Protein AF-X6MX46-F1 (afdb_monomer)

Foldseek 3Di:
DDCPQPDDDDQPDFAFLPDDDQQQAALLSVLVGGRDDCLSVLRRLSNLLDDDDDQCSVLSLCQAQNQDDPVLSCLSPVPRPDRDAPGGDHDDLCVSQVVPDDVNHGDDPQNSVLSVQSSDSRSVSHDDPLNSLLGVVCVLVLDLQDKDWDWDWDADDDDDDGDTDTDIDIGRDDDDQAPDDLVSLVVCVVVVRNPRNHHPVCCVVNVHDDDVPPDDDDDDDDDDDDDDDDDDDDDDDDPPVVSVVSVVVVVVVSVVVVVVVVVVVVPDDDD

Organism: Reticulomyxa filosa (NCBI:txid46433)

InterPro domains:
  IPR011009 Protein kinase-like domain superfamily [SSF56112] (11-144)
  IPR050591 Glycogen Synthase Kinase-3 [PTHR24057] (4-202)

Nearest PDB structures (foldseek):
  4afj-assembly1_A  TM=8.362E-01  e=2.850E-12  Homo sapiens
  4afj-assembly2_B  TM=8.529E-01  e=5.221E-12  Homo sapiens
  3q3b-assembly1_A  TM=8.222E-01  e=3.784E-11  Homo sapiens
  7cmg-assembly1_B  TM=2.024E-01  e=5.157E+00  Porphyromonas gingivalis ATCC 33277
  6ey4-assembly1_A-2  TM=1.823E-01  e=8.461E+00  Flavobacterium johnsoniae

Sequence (271 aa):
MNIDSAKKLKEGEANVAYICSRYYRAPELIFEFSFYHTTIGKSPLFFFFLLEKSVDQLIEIIKVLGTPTRREIMAMNPHYTYTEFPAIKALPWKMVFSGVTYENEPVPDDAVDILSKFLVFTPSERLDCFDALAHSYFDELRQPDLEFCFVFLYFYHHIMIYMYYVYIYTYKLGPNLFNFTTEEIELATQRKIVHTIVPKRLWKQLGIESKNGDDDTSKAVAGSRPSNTKTKTDTMSSGSSQQEYVLSRVQEIAEQRQEQEKRSVQKKPKN

Structure (mmCIF, N/CA/C/O backbone):
data_AF-X6MX46-F1
#
_entry.id   AF-X6MX46-F1
#
loop_
_atom_site.group_PDB
_atom_site.id
_atom_site.type_symbol
_atom_site.label_atom_id
_atom_site.label_alt_id
_atom_site.label_comp_id
_atom_site.label_asym_id
_atom_site.label_entity_id
_atom_site.label_seq_id
_atom_site.pdbx_PDB_ins_code
_atom_site.Cartn_x
_atom_site.Cartn_y
_atom_site.Cartn_z
_atom_site.occupancy
_atom_site.B_iso_or_equiv
_atom_site.auth_seq_id
_atom_site.auth_comp_id
_atom_site.auth_asym_id
_atom_site.auth_atom_id
_atom_site.pdbx_PDB_model_num
ATOM 1 N N . MET A 1 1 ? 10.995 12.633 14.114 1.00 51.44 1 MET A N 1
ATOM 2 C CA . MET A 1 1 ? 10.509 12.351 12.744 1.00 51.44 1 MET A CA 1
ATOM 3 C C . MET A 1 1 ? 11.323 13.221 11.793 1.00 51.44 1 MET A C 1
ATOM 5 O O . MET A 1 1 ? 11.569 14.361 12.160 1.00 51.44 1 MET A O 1
ATOM 9 N N . ASN A 1 2 ? 11.807 12.701 10.663 1.00 68.75 2 ASN A N 1
ATOM 10 C CA . ASN A 1 2 ? 12.602 13.467 9.690 1.00 68.75 2 ASN A CA 1
ATOM 11 C C . ASN A 1 2 ? 11.739 13.741 8.445 1.00 68.75 2 ASN A C 1
ATOM 13 O O . ASN A 1 2 ? 11.064 12.826 7.974 1.00 68.75 2 ASN A O 1
ATOM 17 N N . ILE A 1 3 ? 11.746 14.983 7.953 1.00 78.06 3 ILE A N 1
ATOM 18 C CA . ILE A 1 3 ? 10.981 15.426 6.774 1.00 78.06 3 ILE A CA 1
ATOM 19 C C . ILE A 1 3 ? 11.877 16.011 5.669 1.00 78.06 3 ILE A C 1
ATOM 21 O O . ILE A 1 3 ? 11.366 16.519 4.677 1.00 78.06 3 ILE A O 1
ATOM 25 N N . ASP A 1 4 ? 13.201 15.913 5.799 1.00 78.69 4 ASP A N 1
ATOM 26 C CA . ASP A 1 4 ? 14.183 16.603 4.946 1.00 78.69 4 ASP A CA 1
ATOM 27 C C . ASP A 1 4 ? 14.151 16.107 3.488 1.00 78.69 4 ASP A C 1
ATOM 29 O O . ASP A 1 4 ? 14.580 16.794 2.566 1.00 78.69 4 ASP A O 1
ATOM 33 N N . SER A 1 5 ? 13.622 14.897 3.277 1.00 81.75 5 SER A N 1
ATOM 34 C CA . SER A 1 5 ? 13.405 14.279 1.960 1.00 81.75 5 SER A CA 1
ATOM 35 C C . SER A 1 5 ? 11.990 14.490 1.394 1.00 81.75 5 SER A C 1
ATOM 37 O O . SER A 1 5 ? 11.674 13.956 0.330 1.00 81.75 5 SER A O 1
ATOM 39 N N . ALA A 1 6 ? 11.108 15.215 2.091 1.00 85.56 6 ALA A N 1
ATOM 40 C CA . ALA A 1 6 ? 9.740 15.448 1.635 1.00 85.56 6 ALA A CA 1
ATOM 41 C C . ALA A 1 6 ? 9.694 16.522 0.535 1.00 85.56 6 ALA A C 1
ATOM 43 O O . ALA A 1 6 ? 10.212 17.625 0.692 1.00 85.56 6 ALA A O 1
ATOM 44 N N . LYS A 1 7 ? 9.011 16.222 -0.576 1.00 86.81 7 LYS A N 1
ATOM 45 C CA . LYS A 1 7 ? 8.790 17.156 -1.689 1.00 86.81 7 LYS A CA 1
ATOM 46 C C . LYS A 1 7 ? 7.307 17.207 -2.043 1.00 86.81 7 LYS A C 1
ATOM 48 O O . LYS A 1 7 ? 6.690 16.167 -2.269 1.00 86.81 7 LYS A O 1
ATOM 53 N N . LYS A 1 8 ? 6.744 18.414 -2.174 1.00 88.12 8 LYS A N 1
ATOM 54 C CA . LYS A 1 8 ? 5.437 18.600 -2.821 1.00 88.12 8 LYS A CA 1
ATOM 55 C C . LYS A 1 8 ? 5.607 18.364 -4.322 1.00 88.12 8 LYS A C 1
ATOM 57 O O . LYS A 1 8 ? 6.211 19.184 -5.011 1.00 88.12 8 LYS A O 1
ATOM 62 N N . LEU A 1 9 ? 5.117 17.225 -4.801 1.00 88.06 9 LEU A N 1
ATOM 63 C CA . LEU A 1 9 ? 5.169 16.859 -6.215 1.00 88.06 9 LEU A CA 1
ATOM 64 C C . LEU A 1 9 ? 4.268 17.791 -7.038 1.00 88.06 9 LEU A C 1
ATOM 66 O O . LEU A 1 9 ? 3.217 18.229 -6.562 1.00 88.06 9 LEU A O 1
ATOM 70 N N . LYS A 1 10 ? 4.680 18.079 -8.274 1.00 87.62 10 LYS A N 1
ATOM 71 C CA . LYS A 1 10 ? 3.874 18.781 -9.277 1.00 87.62 10 LYS A CA 1
ATOM 72 C C . LYS A 1 10 ? 3.758 17.905 -10.514 1.00 87.62 10 LYS A C 1
ATOM 74 O O . LYS A 1 10 ? 4.714 17.226 -10.884 1.00 87.62 10 LYS A O 1
ATOM 79 N N . GLU A 1 11 ? 2.595 17.930 -11.145 1.00 86.31 11 GLU A N 1
ATOM 80 C CA . GLU A 1 11 ? 2.357 17.197 -12.383 1.00 86.31 11 GLU A CA 1
ATOM 81 C C . GLU A 1 11 ? 3.269 17.719 -13.507 1.00 86.31 11 GLU A C 1
ATOM 83 O O . GLU A 1 11 ? 3.503 18.922 -13.621 1.00 86.31 11 GLU A O 1
ATOM 88 N N . GLY A 1 12 ? 3.855 16.805 -14.285 1.00 86.19 12 GLY A N 1
ATOM 89 C CA . GLY A 1 12 ? 4.843 17.125 -15.322 1.00 86.19 12 GLY A CA 1
ATOM 90 C C . GLY A 1 12 ? 6.244 17.518 -14.822 1.00 86.19 12 GLY A C 1
ATOM 91 O O . GLY A 1 12 ? 7.149 17.661 -15.642 1.00 86.19 12 GLY A O 1
ATOM 92 N N . GLU A 1 13 ? 6.480 17.659 -13.511 1.00 90.38 13 GLU A N 1
ATOM 93 C CA . GLU A 1 13 ? 7.814 17.945 -12.965 1.00 90.38 13 GLU A CA 1
ATOM 94 C C . GLU A 1 13 ? 8.593 16.642 -12.715 1.00 90.38 13 GLU A C 1
ATOM 96 O O . GLU A 1 13 ? 8.109 15.744 -12.026 1.00 90.38 13 GLU A O 1
ATOM 101 N N . ALA A 1 14 ? 9.816 16.542 -13.244 1.00 88.75 14 ALA A N 1
ATOM 102 C CA . ALA A 1 14 ? 10.699 15.402 -13.002 1.00 88.75 14 ALA A CA 1
ATOM 103 C C . ALA A 1 14 ? 11.287 15.416 -11.576 1.00 88.75 14 ALA A C 1
ATOM 105 O O . ALA A 1 14 ? 11.616 16.464 -11.014 1.00 88.75 14 ALA A O 1
ATOM 106 N N . ASN A 1 15 ? 11.453 14.229 -10.995 1.00 89.44 15 ASN A N 1
ATOM 107 C CA . ASN A 1 15 ? 11.920 14.010 -9.628 1.00 89.44 15 ASN A CA 1
ATOM 108 C C . ASN A 1 15 ? 13.061 12.981 -9.591 1.00 89.44 15 ASN A C 1
ATOM 110 O O . ASN A 1 15 ? 13.280 12.237 -10.544 1.00 89.44 15 ASN A O 1
ATOM 114 N N . VAL A 1 16 ? 13.804 12.940 -8.484 1.00 85.81 16 VAL A N 1
ATOM 115 C CA . VAL A 1 16 ? 14.950 12.033 -8.317 1.00 85.81 16 VAL A CA 1
ATOM 116 C C . VAL A 1 16 ? 14.449 10.629 -7.971 1.00 85.81 16 VAL A C 1
ATOM 118 O O . VAL A 1 16 ? 13.990 10.403 -6.857 1.00 85.81 16 VAL A O 1
ATOM 121 N N . ALA A 1 17 ? 14.569 9.678 -8.902 1.00 81.81 17 ALA A N 1
ATOM 122 C CA . ALA A 1 17 ? 14.132 8.294 -8.687 1.00 81.81 17 ALA A CA 1
ATOM 123 C C . ALA A 1 17 ? 14.930 7.561 -7.585 1.00 81.81 17 ALA A C 1
ATOM 125 O O . ALA A 1 17 ? 14.375 6.742 -6.854 1.00 81.81 17 ALA A O 1
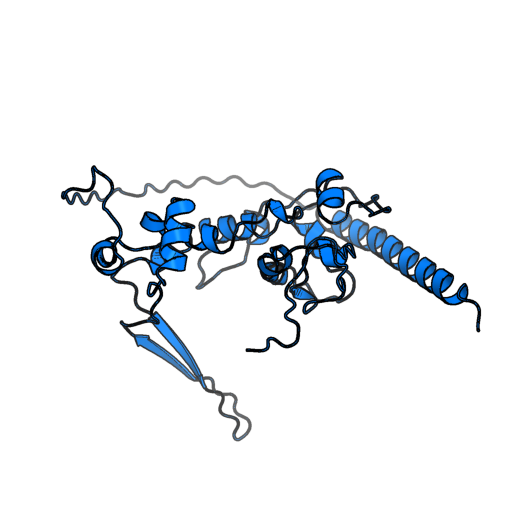ATOM 126 N N . TYR A 1 18 ? 1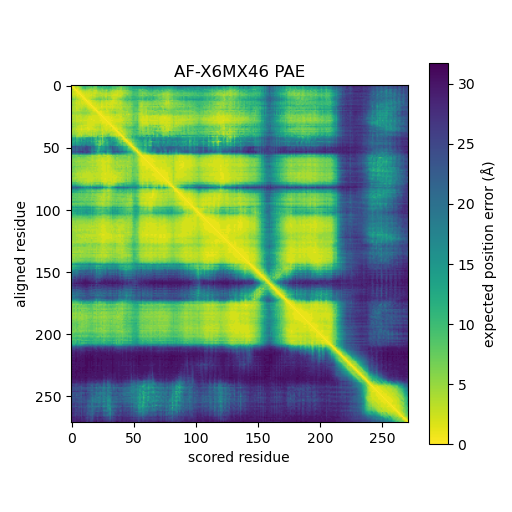6.216 7.893 -7.393 1.00 82.88 18 TYR A N 1
ATOM 127 C CA . TYR A 1 18 ? 17.036 7.370 -6.289 1.00 82.88 18 TYR A CA 1
ATOM 128 C C . TYR A 1 18 ? 16.706 8.072 -4.955 1.00 82.88 18 TYR A C 1
ATOM 130 O O . TYR A 1 18 ? 17.541 8.728 -4.336 1.00 82.88 18 TYR A O 1
ATOM 138 N N . ILE A 1 19 ? 15.456 7.935 -4.521 1.00 82.44 19 ILE A N 1
ATOM 139 C CA . ILE A 1 19 ? 14.925 8.420 -3.245 1.00 82.44 19 ILE A CA 1
ATOM 140 C C . ILE A 1 19 ? 14.466 7.235 -2.382 1.00 82.44 19 ILE A C 1
ATOM 142 O O . ILE A 1 19 ? 14.488 6.080 -2.824 1.00 82.44 19 ILE A O 1
ATOM 146 N N . CYS A 1 20 ? 14.091 7.521 -1.134 1.00 80.00 20 CYS A N 1
ATOM 147 C CA . CYS A 1 20 ? 13.776 6.558 -0.075 1.00 80.00 20 CYS A CA 1
ATOM 148 C C . CYS A 1 20 ? 14.965 5.667 0.339 1.00 80.00 20 CYS A C 1
ATOM 150 O O . CYS A 1 20 ? 15.832 5.293 -0.460 1.00 80.00 20 CYS A O 1
ATOM 152 N N . SER A 1 21 ? 14.979 5.285 1.619 1.00 80.00 21 SER A N 1
ATOM 153 C CA . SER A 1 21 ? 15.842 4.216 2.128 1.00 80.00 21 SER A CA 1
ATOM 154 C C . SER A 1 21 ? 15.579 2.934 1.340 1.00 80.00 21 SER A C 1
ATOM 156 O O . SER A 1 21 ? 14.417 2.572 1.169 1.00 80.00 21 SER A O 1
ATOM 158 N N . ARG A 1 22 ? 16.643 2.248 0.888 1.00 73.31 22 ARG A N 1
ATOM 159 C CA . ARG A 1 22 ? 16.593 1.109 -0.056 1.00 73.31 22 ARG A CA 1
ATOM 160 C C . ARG A 1 22 ? 15.394 0.182 0.183 1.00 73.31 22 ARG A C 1
ATOM 162 O O . ARG A 1 22 ? 14.524 0.094 -0.668 1.00 73.31 22 ARG A O 1
ATOM 169 N N . TYR A 1 23 ? 15.288 -0.404 1.373 1.00 74.62 23 TYR A N 1
ATOM 170 C CA . TYR A 1 23 ? 14.258 -1.394 1.723 1.00 74.62 23 TYR A CA 1
ATOM 171 C C . TYR A 1 23 ? 12.804 -0.896 1.634 1.00 74.62 23 TYR A C 1
ATOM 173 O O . TYR A 1 23 ? 11.893 -1.699 1.503 1.00 74.62 23 TYR A O 1
ATOM 181 N N . TYR A 1 24 ? 12.583 0.418 1.661 1.00 77.38 24 TYR A N 1
ATOM 182 C CA . TYR A 1 24 ? 11.266 1.062 1.598 1.00 77.38 24 TYR A CA 1
ATOM 183 C C . TYR A 1 24 ? 10.962 1.644 0.206 1.00 77.38 24 TYR A C 1
ATOM 185 O O . TYR A 1 24 ? 9.961 2.337 0.021 1.00 77.38 24 TYR A O 1
ATOM 193 N N . ARG A 1 25 ? 11.855 1.429 -0.769 1.00 82.88 25 ARG A N 1
ATOM 194 C CA . ARG A 1 25 ? 11.743 1.968 -2.125 1.00 82.88 25 ARG A CA 1
ATOM 195 C C . ARG A 1 25 ? 10.658 1.245 -2.922 1.00 82.88 25 ARG A C 1
ATOM 197 O O . ARG A 1 25 ? 10.653 0.021 -3.011 1.00 82.88 25 ARG A O 1
ATOM 204 N N . ALA A 1 26 ? 9.779 2.031 -3.535 1.00 86.88 26 ALA A N 1
ATOM 205 C CA . ALA A 1 26 ? 8.717 1.531 -4.397 1.00 86.88 26 ALA A CA 1
ATOM 206 C C . ALA A 1 26 ? 9.262 0.939 -5.712 1.00 86.88 26 ALA A C 1
ATOM 208 O O . ALA A 1 26 ? 10.253 1.467 -6.229 1.00 86.88 26 ALA A O 1
ATOM 209 N N . PRO A 1 27 ? 8.620 -0.094 -6.292 1.00 86.56 27 PRO A N 1
ATOM 210 C CA . PRO A 1 27 ? 9.022 -0.683 -7.568 1.00 86.56 27 PRO A CA 1
ATOM 211 C C . PRO A 1 27 ? 9.319 0.343 -8.672 1.00 86.56 27 PRO A C 1
ATOM 213 O O . PRO A 1 27 ? 10.398 0.308 -9.251 1.00 86.56 27 PRO A O 1
ATOM 216 N N . GLU A 1 28 ? 8.445 1.324 -8.906 1.00 87.00 28 GLU A N 1
ATOM 217 C CA . GLU A 1 28 ? 8.606 2.368 -9.931 1.00 87.00 28 GLU A CA 1
ATOM 218 C C . GLU A 1 28 ? 9.896 3.197 -9.785 1.00 87.00 28 GLU A C 1
ATOM 220 O O . GLU A 1 28 ? 10.473 3.624 -10.784 1.00 87.00 28 GLU A O 1
ATOM 225 N N . LEU A 1 29 ? 10.405 3.356 -8.560 1.00 86.38 29 LEU A N 1
ATOM 226 C CA . LEU A 1 29 ? 11.682 4.020 -8.283 1.00 86.38 29 LEU A CA 1
ATOM 227 C C . LEU A 1 29 ? 12.884 3.107 -8.589 1.00 86.38 29 LEU A C 1
ATOM 229 O O . LEU A 1 29 ? 13.947 3.596 -8.961 1.00 86.38 29 LEU A O 1
ATOM 233 N N . ILE A 1 30 ? 12.723 1.784 -8.459 1.00 83.00 30 ILE A N 1
ATOM 234 C CA . ILE A 1 30 ? 13.712 0.774 -8.885 1.00 83.00 30 ILE A CA 1
ATOM 235 C C . ILE A 1 30 ? 13.727 0.649 -10.420 1.00 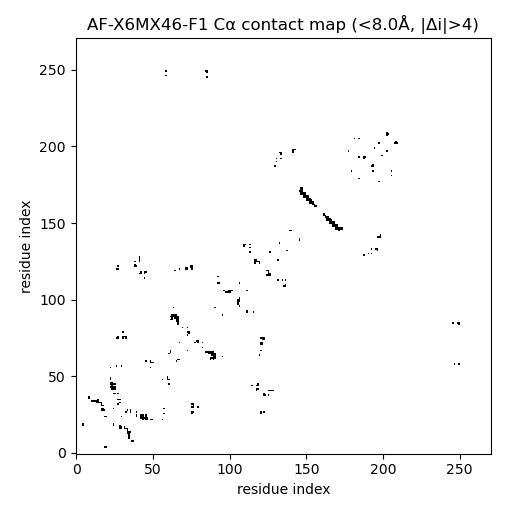83.00 30 ILE A C 1
ATOM 237 O O . ILE A 1 30 ? 14.775 0.421 -11.014 1.00 83.00 30 ILE A O 1
ATOM 241 N N . PHE A 1 31 ? 12.580 0.866 -11.071 1.00 81.56 31 PHE A N 1
ATOM 242 C CA . PHE A 1 31 ? 12.448 1.026 -12.524 1.00 81.56 31 PHE A CA 1
ATOM 243 C C . PHE A 1 31 ? 12.857 2.433 -13.023 1.00 81.56 31 PHE A C 1
ATOM 245 O O . PHE A 1 31 ? 12.615 2.753 -14.186 1.00 81.56 31 PHE A O 1
ATOM 252 N N . GLU A 1 32 ? 13.482 3.260 -12.176 1.00 84.19 32 GLU A N 1
ATOM 253 C CA . GLU A 1 32 ? 14.028 4.592 -12.496 1.00 84.19 32 GLU A CA 1
ATOM 254 C C . GLU A 1 32 ? 13.013 5.606 -13.054 1.00 84.19 32 GLU A C 1
ATOM 256 O O . GLU A 1 32 ? 13.364 6.524 -13.798 1.00 84.19 32 GLU A O 1
ATOM 261 N N . PHE A 1 33 ? 11.732 5.476 -12.702 1.00 85.75 33 PHE A N 1
ATOM 262 C CA . PHE A 1 33 ? 10.731 6.445 -13.129 1.00 85.75 33 PHE A CA 1
ATOM 263 C C . PHE A 1 33 ? 10.899 7.772 -12.380 1.00 85.75 33 PHE A C 1
ATOM 265 O O . PHE A 1 33 ? 10.943 7.793 -11.153 1.00 85.75 33 PHE A O 1
ATOM 272 N N . SER A 1 34 ? 10.948 8.891 -13.108 1.00 85.44 34 SER A N 1
ATOM 273 C CA . SER A 1 34 ? 11.127 10.239 -12.532 1.00 85.44 34 SER A CA 1
ATOM 274 C C . SER A 1 34 ? 9.821 11.022 -12.346 1.00 85.44 34 SER A C 1
ATOM 276 O O . SER A 1 34 ? 9.809 12.040 -11.654 1.00 85.44 34 SER A O 1
ATOM 278 N N . PHE A 1 35 ? 8.713 10.576 -12.944 1.00 86.94 35 PHE A N 1
ATOM 279 C CA . PHE A 1 35 ? 7.412 11.268 -12.918 1.00 86.94 35 PHE A CA 1
ATOM 280 C C . PHE A 1 35 ? 6.393 10.566 -12.003 1.00 86.94 35 PHE A C 1
ATOM 282 O O . PHE A 1 35 ? 5.191 10.577 -12.257 1.00 86.94 35 PHE A O 1
ATOM 289 N N . TYR A 1 36 ? 6.888 9.928 -10.939 1.00 84.75 36 TYR A N 1
ATOM 290 C CA . TYR A 1 36 ? 6.075 9.225 -9.950 1.00 84.75 36 TYR A CA 1
ATOM 291 C C . TYR A 1 36 ? 5.137 10.159 -9.169 1.00 84.75 36 TYR A C 1
ATOM 293 O O . TYR A 1 36 ? 5.294 11.382 -9.138 1.00 84.75 36 TYR A O 1
ATOM 301 N N . HIS A 1 37 ? 4.164 9.558 -8.488 1.00 86.19 37 HIS A N 1
ATOM 302 C CA . HIS A 1 37 ? 3.167 10.254 -7.676 1.00 86.19 37 HIS A CA 1
ATOM 303 C C . HIS A 1 37 ? 3.342 9.935 -6.185 1.00 86.19 37 HIS A C 1
ATOM 305 O O . HIS A 1 37 ? 4.208 9.156 -5.788 1.00 86.19 37 HIS A O 1
ATOM 311 N N . THR A 1 38 ? 2.489 10.507 -5.332 1.00 83.69 38 THR A N 1
ATOM 312 C CA . THR A 1 38 ? 2.484 10.261 -3.875 1.00 83.69 38 THR A CA 1
ATOM 313 C C . THR A 1 38 ? 2.228 8.794 -3.496 1.00 83.69 38 THR A C 1
ATOM 315 O O . THR A 1 38 ? 2.470 8.403 -2.356 1.00 83.69 38 THR A O 1
ATOM 318 N N . THR A 1 39 ? 1.830 7.953 -4.456 1.00 79.31 39 THR A N 1
ATOM 319 C CA . THR A 1 39 ? 1.721 6.488 -4.356 1.00 79.31 39 THR A CA 1
ATOM 320 C C . THR A 1 39 ? 3.018 5.789 -3.941 1.00 79.31 39 THR A C 1
ATOM 322 O O . THR A 1 39 ? 2.942 4.697 -3.377 1.00 79.31 39 THR A O 1
ATOM 325 N N . ILE A 1 40 ? 4.195 6.408 -4.121 1.00 77.06 40 ILE A N 1
ATOM 326 C CA . ILE A 1 40 ? 5.449 5.878 -3.552 1.00 77.06 40 ILE A CA 1
ATOM 327 C C . ILE A 1 40 ? 5.407 5.844 -2.013 1.00 77.06 40 ILE A C 1
ATOM 329 O O . ILE A 1 40 ? 5.967 4.941 -1.399 1.00 77.06 40 ILE A O 1
ATOM 333 N N . GLY A 1 41 ? 4.674 6.769 -1.381 1.00 69.38 41 GLY A N 1
ATOM 334 C CA . GLY A 1 41 ? 4.477 6.826 0.072 1.00 69.38 41 GLY A CA 1
ATOM 335 C C . GLY A 1 41 ? 3.537 5.744 0.614 1.00 69.38 41 GLY A C 1
ATOM 336 O O . GLY A 1 41 ? 3.543 5.487 1.812 1.00 69.38 41 GLY A O 1
ATOM 337 N N . LYS A 1 42 ? 2.783 5.068 -0.265 1.00 74.56 42 LYS A N 1
ATOM 338 C CA . LYS A 1 42 ? 1.999 3.857 0.047 1.00 74.56 42 LYS A CA 1
ATOM 339 C C . LYS A 1 42 ? 2.851 2.580 -0.003 1.00 74.56 42 LYS A C 1
ATOM 341 O O . LYS A 1 42 ? 2.390 1.510 0.373 1.00 74.56 42 LYS A O 1
ATOM 346 N N . SER A 1 43 ? 4.103 2.690 -0.456 1.00 62.38 43 SER A N 1
ATOM 347 C CA . SER A 1 43 ? 5.018 1.569 -0.673 1.00 62.38 43 SER A CA 1
ATOM 348 C C . SER A 1 43 ? 6.009 1.201 0.458 1.00 62.38 43 SER A C 1
ATOM 350 O O . SER A 1 43 ? 6.780 0.267 0.225 1.00 62.38 43 SER A O 1
ATOM 352 N N . PRO A 1 44 ? 6.066 1.819 1.665 1.00 59.47 44 PRO A N 1
ATOM 353 C CA . PRO A 1 44 ? 7.092 1.459 2.652 1.00 59.47 44 PRO A CA 1
ATOM 354 C C . PRO A 1 44 ? 6.944 0.023 3.186 1.00 59.47 44 PRO A C 1
ATOM 356 O O . PRO A 1 44 ? 7.893 -0.531 3.733 1.00 59.47 44 PRO A O 1
ATOM 359 N N . LEU A 1 45 ? 5.796 -0.623 2.969 1.00 59.41 45 LEU A N 1
ATOM 360 C CA . LEU A 1 45 ? 5.587 -2.032 3.310 1.00 59.41 45 LEU A CA 1
ATOM 361 C C . LEU A 1 45 ? 6.456 -2.993 2.473 1.00 59.41 45 LEU A C 1
ATOM 363 O O . LEU A 1 45 ? 6.630 -4.141 2.862 1.00 59.41 45 LEU A O 1
ATOM 367 N N . PHE A 1 46 ? 7.098 -2.539 1.389 1.00 58.94 46 PHE A N 1
ATOM 368 C CA . PHE A 1 46 ? 8.087 -3.344 0.651 1.00 58.94 46 PHE A CA 1
ATOM 369 C C . PHE A 1 46 ? 9.335 -3.721 1.486 1.00 58.94 46 PHE A C 1
ATOM 371 O O . PHE A 1 46 ? 10.132 -4.553 1.053 1.00 58.94 46 PHE A O 1
ATOM 378 N N . PHE A 1 47 ? 9.462 -3.209 2.717 1.00 58.97 47 PHE A N 1
ATOM 379 C CA . PHE A 1 47 ? 10.429 -3.678 3.714 1.00 58.97 47 PHE A CA 1
ATOM 380 C C . PHE A 1 47 ? 10.317 -5.182 4.032 1.00 58.97 47 PHE A C 1
ATOM 382 O O . PHE A 1 47 ? 11.314 -5.785 4.422 1.00 58.97 47 PHE A O 1
ATOM 389 N N . PHE A 1 48 ? 9.157 -5.822 3.825 1.00 58.38 48 PHE A N 1
ATOM 390 C CA . PHE A 1 48 ? 9.006 -7.272 4.034 1.00 58.38 48 PHE A CA 1
ATOM 391 C C . PHE A 1 48 ? 9.943 -8.135 3.161 1.00 58.38 48 PHE A C 1
ATOM 393 O O . PHE A 1 48 ? 10.193 -9.285 3.507 1.00 58.38 48 PHE A O 1
ATOM 400 N N . PHE A 1 49 ? 10.521 -7.595 2.081 1.00 56.72 49 PHE A N 1
ATOM 401 C CA . PHE A 1 49 ? 11.443 -8.311 1.184 1.00 56.72 49 PHE A CA 1
ATOM 402 C C . PHE A 1 49 ? 12.919 -8.300 1.650 1.00 56.72 49 PHE A C 1
ATOM 404 O O . PHE A 1 49 ? 13.840 -8.351 0.833 1.00 56.72 49 PHE A O 1
ATOM 411 N N . LEU A 1 50 ? 13.170 -8.218 2.962 1.00 50.09 50 LEU A N 1
ATOM 412 C CA . LEU A 1 50 ? 14.517 -8.291 3.540 1.00 50.09 50 LEU A CA 1
ATOM 413 C C . LEU A 1 50 ? 15.095 -9.719 3.518 1.00 50.09 50 LEU A C 1
ATOM 415 O O . LEU A 1 50 ? 14.952 -10.468 4.482 1.00 50.09 50 LEU A O 1
ATOM 419 N N . LEU A 1 51 ? 15.857 -10.051 2.472 1.00 50.16 51 LEU A N 1
ATOM 420 C CA . LEU A 1 51 ? 16.795 -11.183 2.477 1.00 50.16 51 LEU A CA 1
ATOM 421 C C . LEU A 1 51 ? 18.220 -10.734 2.106 1.00 50.16 51 LEU A C 1
ATOM 423 O O . LEU A 1 51 ? 18.651 -10.818 0.962 1.00 50.16 51 LEU A O 1
ATOM 427 N N . GLU A 1 52 ? 18.931 -10.255 3.131 1.00 46.16 52 GLU A N 1
ATOM 428 C CA . GLU A 1 52 ? 20.395 -10.128 3.324 1.00 46.16 52 GLU A CA 1
ATOM 429 C C . GLU A 1 52 ? 21.326 -9.499 2.262 1.00 46.16 52 GLU A C 1
ATOM 431 O O . GLU A 1 52 ? 22.408 -9.049 2.648 1.00 46.16 52 GLU A O 1
ATOM 436 N N . LYS A 1 53 ? 20.999 -9.420 0.965 1.00 51.38 53 LYS A N 1
ATOM 437 C CA . LYS A 1 53 ? 21.944 -8.952 -0.070 1.00 51.38 53 LYS A CA 1
ATOM 438 C C . LYS A 1 53 ? 21.464 -7.715 -0.825 1.00 51.38 53 LYS A C 1
ATOM 440 O O . LYS A 1 53 ? 20.325 -7.579 -1.250 1.00 51.38 53 LYS A O 1
ATOM 445 N N . SER A 1 54 ? 22.387 -6.769 -0.958 1.00 50.16 54 SER A N 1
ATOM 446 C CA . SER A 1 54 ? 22.136 -5.351 -1.233 1.00 50.16 54 SER A CA 1
ATOM 447 C C . SER A 1 54 ? 21.888 -4.978 -2.697 1.00 50.16 54 SER A C 1
ATOM 449 O O . SER A 1 54 ? 21.633 -3.800 -2.960 1.00 50.16 54 SER A O 1
ATOM 451 N N . VAL A 1 55 ? 22.006 -5.931 -3.624 1.00 51.22 55 VAL A N 1
ATOM 452 C CA . VAL A 1 55 ? 22.112 -5.660 -5.068 1.00 51.22 55 VAL A CA 1
ATOM 453 C C . VAL A 1 55 ? 20.761 -5.750 -5.785 1.00 51.22 55 VAL A C 1
ATOM 455 O O . VAL A 1 55 ? 20.478 -4.892 -6.615 1.00 51.22 55 VAL A O 1
ATOM 458 N N . ASP A 1 56 ? 19.880 -6.682 -5.404 1.00 69.44 56 ASP A N 1
ATOM 459 C CA . ASP A 1 56 ? 18.721 -7.048 -6.232 1.00 69.44 56 ASP A CA 1
ATOM 460 C C . ASP A 1 56 ? 17.370 -7.018 -5.498 1.00 69.44 56 ASP A C 1
ATOM 462 O O . ASP A 1 56 ? 16.624 -7.995 -5.459 1.00 69.44 56 ASP A O 1
ATOM 466 N N . GLN A 1 57 ? 16.991 -5.852 -4.971 1.00 74.50 57 GLN A N 1
ATOM 467 C CA . GLN A 1 57 ? 15.659 -5.642 -4.376 1.00 74.50 57 GLN A CA 1
ATOM 468 C C . GLN A 1 57 ? 14.510 -6.034 -5.329 1.00 74.50 57 GLN A C 1
ATOM 470 O O . GLN A 1 57 ? 13.478 -6.533 -4.887 1.00 74.50 57 GLN A O 1
ATOM 475 N N . LEU A 1 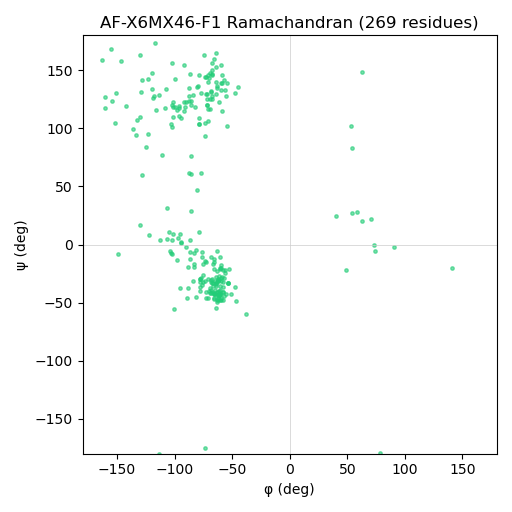58 ? 14.696 -5.852 -6.643 1.00 77.81 58 LEU A N 1
ATOM 476 C CA . LEU A 1 58 ? 13.726 -6.277 -7.652 1.00 77.81 58 LEU A CA 1
ATOM 477 C C . LEU A 1 58 ? 13.595 -7.809 -7.743 1.00 77.81 58 LEU A C 1
ATOM 479 O O . LEU A 1 58 ? 12.491 -8.289 -7.985 1.00 77.81 58 LEU A O 1
ATOM 483 N N . ILE A 1 59 ? 14.667 -8.582 -7.510 1.00 77.25 59 ILE A N 1
ATOM 484 C CA . ILE A 1 59 ? 14.589 -10.052 -7.475 1.00 77.25 59 ILE A CA 1
ATOM 485 C C . ILE A 1 59 ? 13.738 -10.508 -6.293 1.00 77.25 59 ILE A C 1
ATOM 487 O O . ILE A 1 59 ? 12.868 -11.350 -6.489 1.00 77.25 59 ILE A O 1
ATOM 491 N N . GLU A 1 60 ? 13.945 -9.968 -5.088 1.00 78.88 60 GLU A N 1
ATOM 492 C CA . GLU A 1 60 ? 13.163 -10.390 -3.912 1.00 78.88 60 GLU A CA 1
ATOM 493 C C . GLU A 1 60 ? 11.671 -10.058 -4.060 1.00 78.88 60 GLU A C 1
ATOM 495 O O . GLU A 1 60 ? 10.818 -10.875 -3.713 1.00 78.88 60 GLU A O 1
ATOM 500 N N . ILE A 1 61 ? 11.346 -8.923 -4.688 1.00 84.56 61 ILE A N 1
ATOM 501 C CA . ILE A 1 61 ? 9.968 -8.582 -5.064 1.00 84.56 61 ILE A CA 1
ATOM 502 C C . ILE A 1 61 ? 9.411 -9.597 -6.077 1.00 84.56 61 ILE A C 1
ATOM 504 O O . ILE A 1 61 ? 8.326 -10.138 -5.868 1.00 84.56 61 ILE A O 1
ATOM 508 N N . ILE A 1 62 ? 10.149 -9.897 -7.153 1.00 86.44 62 ILE A N 1
ATOM 509 C CA . ILE A 1 62 ? 9.716 -10.832 -8.208 1.00 86.44 62 ILE A CA 1
ATOM 510 C C . ILE A 1 62 ? 9.603 -12.279 -7.697 1.00 86.44 62 ILE A C 1
ATOM 512 O O . ILE A 1 62 ? 8.717 -13.014 -8.127 1.00 86.44 62 ILE A O 1
ATOM 516 N N . LYS A 1 63 ? 10.449 -12.707 -6.754 1.00 84.25 63 LYS A N 1
ATOM 517 C CA . LYS A 1 63 ? 10.368 -14.035 -6.118 1.00 84.25 63 LYS A CA 1
ATOM 518 C C . LYS A 1 63 ? 9.034 -14.265 -5.406 1.00 84.25 63 LYS A C 1
ATOM 520 O O . LYS A 1 63 ? 8.610 -15.412 -5.308 1.00 84.25 63 LYS A O 1
ATOM 525 N N . VAL A 1 64 ? 8.393 -13.204 -4.913 1.00 87.00 64 VAL A N 1
ATOM 526 C CA . VAL A 1 64 ? 7.118 -13.280 -4.189 1.00 87.00 64 VAL A CA 1
ATOM 527 C C . VAL A 1 64 ? 5.937 -12.901 -5.079 1.00 87.00 64 VAL A C 1
ATOM 529 O O . VAL A 1 64 ? 5.022 -13.706 -5.243 1.00 87.00 64 VAL A O 1
ATOM 532 N N . LEU A 1 65 ? 5.963 -11.717 -5.697 1.00 90.50 65 LEU A N 1
ATOM 533 C CA . LEU A 1 65 ? 4.873 -11.217 -6.547 1.00 90.50 65 LEU A CA 1
ATOM 534 C C . LEU A 1 65 ? 4.836 -11.870 -7.938 1.00 90.50 65 LEU A C 1
ATOM 536 O O . LEU A 1 65 ? 3.865 -11.699 -8.670 1.00 90.50 65 LEU A O 1
ATOM 540 N N . GLY A 1 66 ? 5.869 -12.628 -8.307 1.00 91.38 66 GLY A N 1
ATOM 541 C CA . GLY A 1 66 ? 6.059 -13.133 -9.661 1.00 91.38 66 GLY A CA 1
ATOM 542 C C . GLY A 1 66 ? 6.614 -12.069 -10.609 1.00 91.38 66 GLY A C 1
ATOM 543 O O . GLY A 1 66 ? 6.898 -10.928 -10.237 1.00 91.38 66 GLY A O 1
ATOM 544 N N . THR A 1 67 ? 6.791 -12.460 -11.865 1.00 90.81 67 THR A N 1
ATOM 545 C CA . THR A 1 67 ? 7.291 -11.567 -12.914 1.00 90.81 67 THR A CA 1
ATOM 546 C C . THR A 1 67 ? 6.230 -10.531 -13.294 1.00 90.81 67 THR A C 1
ATOM 548 O O . THR A 1 67 ? 5.134 -10.936 -13.691 1.00 90.81 67 THR A O 1
ATOM 551 N N . PRO A 1 68 ? 6.532 -9.217 -13.247 1.00 90.81 68 PRO A N 1
ATOM 552 C CA . PRO A 1 68 ? 5.570 -8.187 -13.616 1.00 90.81 68 PRO A CA 1
ATOM 553 C C . PRO A 1 68 ? 5.189 -8.320 -15.090 1.00 90.81 68 PRO A C 1
ATOM 555 O O . PRO A 1 68 ? 6.038 -8.473 -15.974 1.00 90.81 68 PRO A O 1
ATOM 558 N N . THR A 1 69 ? 3.895 -8.226 -15.369 1.00 91.44 69 THR A N 1
ATOM 559 C CA . THR A 1 69 ? 3.375 -8.200 -16.734 1.00 91.44 69 THR A CA 1
ATOM 560 C C . THR A 1 69 ? 3.823 -6.934 -17.464 1.00 91.44 69 THR A C 1
ATOM 562 O O . THR A 1 69 ? 4.113 -5.898 -16.862 1.00 91.44 69 THR A O 1
ATOM 565 N N . ARG A 1 70 ? 3.786 -6.957 -18.803 1.00 88.94 70 ARG A N 1
ATOM 566 C CA . ARG A 1 70 ? 4.058 -5.764 -19.626 1.00 88.94 70 ARG A CA 1
ATOM 567 C C . ARG A 1 70 ? 3.186 -4.559 -19.235 1.00 88.94 70 ARG A C 1
ATOM 569 O O . ARG A 1 70 ? 3.661 -3.431 -19.309 1.00 88.94 70 ARG A O 1
ATOM 576 N N . ARG A 1 71 ? 1.942 -4.799 -18.799 1.00 91.44 71 ARG A N 1
ATOM 577 C CA . ARG A 1 71 ? 1.009 -3.764 -18.322 1.00 91.44 71 ARG A CA 1
ATOM 578 C C . ARG A 1 71 ? 1.517 -3.104 -17.038 1.00 91.44 71 ARG A C 1
ATOM 580 O O . ARG A 1 71 ? 1.521 -1.883 -16.951 1.00 91.44 71 ARG A O 1
ATOM 587 N N . GLU A 1 72 ? 1.974 -3.901 -16.077 1.00 92.75 72 GLU A N 1
ATOM 588 C CA . GLU A 1 72 ? 2.527 -3.413 -14.807 1.00 92.75 72 GLU A CA 1
ATOM 589 C C . GLU A 1 72 ? 3.857 -2.682 -15.010 1.00 92.75 72 GLU A C 1
ATOM 591 O O . GLU A 1 72 ? 4.042 -1.603 -14.454 1.00 92.75 72 GLU A O 1
ATOM 596 N N . ILE A 1 73 ? 4.749 -3.200 -15.865 1.00 90.38 73 ILE A N 1
ATOM 597 C CA . ILE A 1 73 ? 5.998 -2.509 -16.236 1.00 90.38 73 ILE A CA 1
ATOM 598 C C . ILE A 1 73 ? 5.683 -1.132 -16.833 1.00 90.38 73 ILE A C 1
ATOM 600 O O . ILE A 1 73 ? 6.251 -0.137 -16.395 1.00 90.38 73 ILE A O 1
ATOM 604 N N . MET A 1 74 ? 4.735 -1.052 -17.774 1.00 90.12 74 MET A N 1
ATOM 605 C CA . MET A 1 74 ? 4.304 0.220 -18.369 1.00 90.12 74 MET A CA 1
ATOM 606 C C . MET A 1 74 ? 3.652 1.171 -17.356 1.00 90.12 74 MET A C 1
ATOM 608 O O . MET A 1 74 ? 3.818 2.379 -17.484 1.00 90.12 74 MET A O 1
ATOM 612 N N . ALA A 1 75 ? 2.944 0.655 -16.348 1.00 90.81 75 ALA A N 1
ATOM 613 C CA . ALA A 1 75 ? 2.361 1.472 -15.284 1.00 90.81 75 ALA A CA 1
ATOM 614 C C . ALA A 1 75 ? 3.395 1.969 -14.254 1.00 90.81 75 ALA A C 1
ATOM 616 O O . ALA A 1 75 ? 3.175 3.001 -13.623 1.00 90.81 75 ALA A O 1
ATOM 617 N N . MET A 1 76 ? 4.512 1.254 -14.082 1.00 89.62 76 MET A N 1
ATOM 618 C CA . MET A 1 76 ? 5.638 1.679 -13.243 1.00 89.62 76 MET A CA 1
ATOM 619 C C . MET A 1 76 ? 6.566 2.658 -13.971 1.00 89.62 76 MET A C 1
ATOM 621 O O . MET A 1 76 ? 6.965 3.660 -13.387 1.00 89.62 76 MET A O 1
ATOM 625 N N . ASN A 1 77 ? 6.914 2.378 -15.230 1.00 89.00 77 ASN A N 1
ATOM 626 C CA . ASN A 1 77 ? 7.698 3.260 -16.092 1.00 89.00 77 ASN A CA 1
ATOM 627 C C . ASN A 1 77 ? 7.341 3.025 -17.581 1.00 89.00 77 ASN A C 1
ATOM 629 O O . ASN A 1 77 ? 7.825 2.062 -18.185 1.00 89.00 77 ASN A O 1
ATOM 633 N N . PRO A 1 78 ? 6.568 3.926 -18.224 1.00 88.75 78 PRO A N 1
ATOM 634 C CA . PRO A 1 78 ? 6.214 3.827 -19.645 1.00 88.75 78 PRO A CA 1
ATOM 635 C C . PRO A 1 78 ? 7.407 3.817 -20.613 1.00 88.75 78 PRO A C 1
ATOM 637 O O . PRO A 1 78 ? 7.265 3.382 -21.755 1.00 88.75 78 PRO A O 1
ATOM 640 N N . HIS A 1 79 ? 8.574 4.305 -20.181 1.00 86.31 79 HIS A N 1
ATOM 641 C CA . HIS A 1 79 ? 9.790 4.405 -20.991 1.00 86.31 79 HIS A CA 1
ATOM 642 C C . HIS A 1 79 ? 10.765 3.239 -20.774 1.00 86.31 79 HIS A C 1
ATOM 644 O O . HIS A 1 79 ? 11.873 3.264 -21.311 1.00 86.31 79 HIS A O 1
ATOM 650 N N . TYR A 1 80 ? 10.387 2.218 -19.998 1.00 82.56 80 TYR A N 1
ATOM 651 C CA . TYR A 1 80 ? 11.277 1.101 -19.699 1.00 82.56 80 TYR A CA 1
ATOM 652 C C . TYR A 1 80 ? 11.504 0.207 -20.923 1.00 82.56 80 TYR A C 1
ATOM 654 O O . TYR A 1 80 ? 10.582 -0.422 -21.441 1.00 82.56 80 TYR A O 1
ATOM 662 N N . THR A 1 81 ? 12.751 0.145 -21.387 1.00 74.44 81 THR A N 1
ATOM 663 C CA . THR A 1 81 ? 13.131 -0.540 -22.633 1.00 74.44 81 THR A CA 1
ATOM 664 C C . THR A 1 81 ? 13.462 -2.021 -22.453 1.00 74.44 81 THR A C 1
ATOM 666 O O . THR A 1 81 ? 13.437 -2.768 -23.429 1.00 74.44 81 THR A O 1
ATOM 669 N N . TYR A 1 82 ? 13.771 -2.461 -21.231 1.00 67.88 82 TYR A N 1
ATOM 670 C CA . TYR A 1 82 ? 14.237 -3.818 -20.948 1.00 67.88 82 TYR A CA 1
ATOM 671 C C . TYR A 1 82 ? 13.123 -4.676 -20.333 1.00 67.88 82 TYR A C 1
ATOM 673 O O . TYR A 1 82 ? 12.822 -4.538 -19.153 1.00 67.88 82 TYR A O 1
ATOM 681 N N . THR A 1 83 ? 12.509 -5.581 -21.097 1.00 63.72 83 THR A N 1
ATOM 682 C CA . THR A 1 83 ? 11.350 -6.369 -20.615 1.00 63.72 83 THR A CA 1
ATOM 683 C C . THR A 1 83 ? 11.606 -7.868 -20.449 1.00 63.72 83 THR A C 1
ATOM 685 O O . THR A 1 83 ? 10.676 -8.602 -20.123 1.00 63.72 83 THR A O 1
ATOM 688 N N . GLU A 1 84 ? 12.833 -8.348 -20.663 1.00 69.75 84 GLU A N 1
ATOM 689 C CA . GLU A 1 84 ? 13.170 -9.776 -20.558 1.00 69.75 84 GLU A CA 1
ATOM 690 C C . GLU A 1 84 ? 13.507 -10.182 -19.120 1.00 69.75 84 GLU A C 1
ATOM 692 O O . GLU A 1 84 ? 14.658 -10.382 -18.740 1.00 69.75 84 GLU A O 1
ATOM 697 N N . PHE A 1 85 ? 12.467 -10.315 -18.302 1.00 75.62 85 PHE A N 1
ATOM 698 C CA . PHE A 1 85 ? 12.565 -10.983 -17.009 1.00 75.62 85 PHE A CA 1
ATOM 699 C C . PHE A 1 85 ? 12.352 -12.500 -17.171 1.00 75.62 85 PHE A C 1
ATOM 701 O O . PHE A 1 85 ? 11.538 -12.909 -18.006 1.00 75.62 85 PHE A O 1
ATOM 708 N N . PRO A 1 86 ? 13.018 -13.356 -16.370 1.00 80.19 86 PRO A N 1
ATOM 709 C CA . PRO A 1 86 ? 12.679 -14.778 -16.315 1.00 80.19 86 PRO A CA 1
ATOM 710 C C . PRO A 1 86 ? 11.214 -14.951 -15.895 1.00 80.19 86 PRO A C 1
ATOM 712 O O . PRO A 1 86 ? 10.700 -14.163 -15.102 1.00 80.19 86 PRO A O 1
ATOM 715 N N . ALA A 1 87 ? 10.532 -15.975 -16.412 1.00 85.50 87 ALA A N 1
ATOM 716 C CA . ALA A 1 87 ? 9.133 -16.244 -16.085 1.00 85.50 87 ALA A CA 1
ATOM 717 C C . ALA A 1 87 ? 9.014 -16.931 -14.713 1.00 85.50 87 ALA A C 1
ATOM 719 O O . ALA A 1 87 ? 9.275 -18.126 -14.578 1.00 85.50 87 ALA A O 1
ATOM 720 N N . ILE A 1 88 ? 8.612 -16.169 -13.697 1.00 88.50 88 ILE A N 1
ATOM 721 C CA . ILE A 1 88 ? 8.467 -16.596 -12.305 1.00 88.50 88 ILE A CA 1
ATOM 722 C C . ILE A 1 88 ? 7.002 -16.439 -11.915 1.00 88.50 88 ILE A C 1
ATOM 724 O O . ILE A 1 88 ? 6.391 -15.384 -12.099 1.00 88.50 88 ILE A O 1
ATOM 728 N N . LYS A 1 89 ? 6.423 -17.513 -11.378 1.00 90.12 89 LYS A N 1
ATOM 729 C CA . LYS A 1 89 ? 5.044 -17.519 -10.892 1.00 90.12 89 LYS A CA 1
ATOM 730 C C . LYS A 1 89 ? 4.986 -16.901 -9.495 1.00 90.12 89 LYS A C 1
ATOM 732 O O . LYS A 1 89 ? 5.789 -17.264 -8.642 1.00 90.12 89 LYS A O 1
ATOM 737 N N . ALA A 1 90 ? 3.999 -16.036 -9.263 1.00 90.31 90 ALA A N 1
ATOM 738 C CA . ALA A 1 90 ? 3.707 -15.484 -7.944 1.00 90.31 90 ALA A CA 1
ATOM 739 C C . ALA A 1 90 ? 3.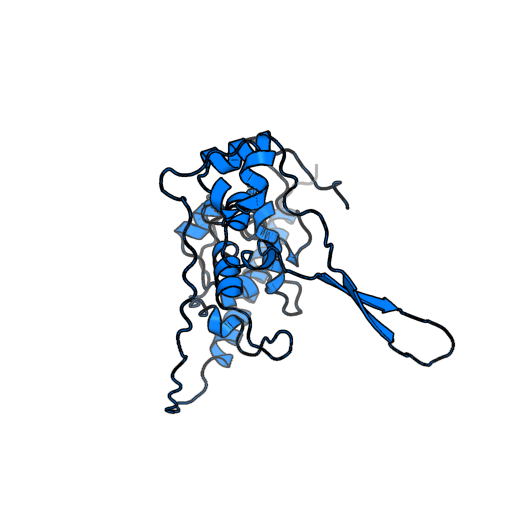497 -16.588 -6.894 1.00 90.31 90 ALA A C 1
ATOM 741 O O . ALA A 1 90 ? 2.823 -17.595 -7.157 1.00 90.31 90 ALA A O 1
ATOM 742 N N . LEU A 1 91 ? 4.039 -16.377 -5.696 1.00 89.88 91 LEU A N 1
ATOM 743 C CA . LEU A 1 91 ? 3.787 -17.229 -4.542 1.00 89.88 91 LEU A CA 1
ATOM 744 C C . LEU A 1 91 ? 2.429 -16.861 -3.922 1.00 89.88 91 LEU A C 1
ATOM 746 O O . LEU A 1 91 ? 2.139 -15.677 -3.743 1.00 89.88 91 LEU A O 1
ATOM 750 N N . PRO A 1 92 ? 1.584 -17.838 -3.545 1.00 90.50 92 PRO A N 1
ATOM 751 C CA . PRO A 1 92 ? 0.394 -17.550 -2.753 1.00 90.50 92 PRO A CA 1
ATOM 752 C C . PRO A 1 92 ? 0.796 -16.897 -1.428 1.00 90.50 92 PRO A C 1
ATOM 754 O O . PRO A 1 92 ? 1.657 -17.426 -0.727 1.00 90.50 92 PRO A O 1
ATOM 757 N N . TRP A 1 93 ? 0.142 -15.803 -1.032 1.00 88.56 93 TRP A N 1
ATOM 758 C CA . TRP A 1 93 ? 0.484 -15.076 0.198 1.00 88.56 93 TRP A CA 1
ATOM 759 C C . TRP A 1 93 ? 0.509 -15.956 1.461 1.00 88.56 93 TRP A C 1
ATOM 761 O O . TRP A 1 93 ? 1.378 -15.787 2.311 1.00 88.56 93 TRP A O 1
ATOM 771 N N . LYS A 1 94 ? -0.352 -16.981 1.546 1.00 85.44 94 LYS A N 1
ATOM 772 C CA . LYS A 1 94 ? -0.331 -17.963 2.649 1.00 85.44 94 LYS A CA 1
ATOM 773 C C . LYS A 1 94 ? 0.957 -18.805 2.721 1.00 85.44 94 LYS A C 1
ATOM 775 O O . LYS A 1 94 ? 1.280 -19.310 3.789 1.00 85.44 94 LYS A O 1
ATOM 780 N N . MET A 1 95 ? 1.697 -18.952 1.617 1.00 86.31 95 MET A N 1
ATOM 781 C CA . MET A 1 95 ? 3.037 -19.560 1.604 1.00 86.31 95 MET A CA 1
ATOM 782 C C . MET A 1 95 ? 4.136 -18.554 1.962 1.00 86.31 95 MET A C 1
ATOM 784 O O . MET A 1 95 ? 5.124 -18.938 2.571 1.00 86.31 95 MET A O 1
ATOM 788 N N . VAL A 1 96 ? 3.967 -17.269 1.633 1.00 86.12 96 VAL A N 1
ATOM 789 C CA . VAL A 1 96 ? 4.928 -16.211 2.008 1.00 86.12 96 VAL A CA 1
ATOM 790 C C . VAL A 1 96 ? 5.054 -16.108 3.530 1.00 86.12 96 VAL A C 1
ATOM 792 O O . VAL A 1 96 ? 6.155 -15.969 4.052 1.00 86.12 96 VAL A O 1
ATOM 795 N N . PHE A 1 97 ? 3.934 -16.253 4.243 1.00 84.94 97 PHE A N 1
ATOM 796 C CA . PHE A 1 97 ? 3.887 -16.250 5.707 1.00 84.94 97 PHE A CA 1
ATOM 797 C C . PHE A 1 97 ? 3.919 -17.656 6.338 1.00 84.94 97 PHE A C 1
ATOM 799 O O . PHE A 1 97 ? 3.739 -17.783 7.549 1.00 84.94 97 PHE A O 1
ATOM 806 N N . SER A 1 98 ? 4.159 -18.732 5.574 1.00 81.62 98 SER A N 1
ATOM 807 C CA . SER A 1 98 ? 4.201 -20.080 6.161 1.00 81.62 98 SER A CA 1
ATOM 808 C C . SER A 1 98 ? 5.433 -20.242 7.054 1.00 81.62 98 SER A C 1
ATOM 810 O O . SER A 1 98 ? 6.560 -20.171 6.570 1.00 81.62 98 SER A O 1
ATOM 812 N N . GLY A 1 99 ? 5.214 -20.467 8.352 1.00 79.62 99 GLY A N 1
ATOM 813 C CA . GLY A 1 99 ? 6.277 -20.511 9.362 1.00 79.62 99 GLY A CA 1
ATOM 814 C C . GLY A 1 99 ? 6.581 -19.162 10.025 1.00 79.62 99 GLY A C 1
ATOM 815 O O . GLY A 1 99 ? 7.397 -19.122 10.940 1.00 79.62 99 GLY A O 1
ATOM 816 N N . VAL A 1 100 ? 5.909 -18.077 9.622 1.00 80.88 100 VAL A N 1
ATOM 817 C CA . VAL A 1 100 ? 5.895 -16.820 10.381 1.00 80.88 100 VAL A CA 1
ATOM 818 C C . VAL A 1 100 ? 4.781 -16.906 11.423 1.00 80.88 100 VAL A C 1
ATOM 820 O O . VAL A 1 100 ? 3.621 -17.130 11.078 1.00 80.88 100 VAL A O 1
ATOM 823 N N . THR A 1 101 ? 5.131 -16.722 12.694 1.00 79.62 101 THR A N 1
ATOM 824 C CA . THR A 1 101 ? 4.180 -16.733 13.813 1.00 79.62 101 THR A CA 1
ATOM 825 C C . THR A 1 101 ? 4.330 -15.488 14.673 1.00 79.62 101 THR A C 1
ATOM 827 O O . THR A 1 101 ? 5.454 -15.070 14.957 1.00 79.62 101 THR A O 1
ATOM 830 N N . TYR A 1 102 ? 3.212 -14.955 15.152 1.00 71.06 102 TYR A N 1
ATOM 831 C CA . TYR A 1 102 ? 3.158 -13.927 16.185 1.00 71.06 102 TYR A CA 1
ATOM 832 C C . TYR A 1 102 ? 2.519 -14.544 17.433 1.00 71.06 102 TYR A C 1
ATOM 834 O O . TYR A 1 102 ? 1.502 -15.215 17.326 1.00 71.06 102 TYR A O 1
ATOM 842 N N . GLU A 1 103 ? 3.160 -14.413 18.597 1.00 74.31 103 GLU A N 1
ATOM 843 C CA . GLU A 1 103 ? 2.704 -15.035 19.861 1.00 74.31 103 GLU A CA 1
ATOM 844 C C . GLU A 1 103 ? 2.465 -16.565 19.788 1.00 74.31 103 GLU A C 1
ATOM 846 O O . GLU A 1 103 ? 1.741 -17.141 20.595 1.00 74.31 103 GLU A O 1
ATOM 851 N N . ASN A 1 104 ? 3.177 -17.245 18.877 1.00 79.56 104 ASN A N 1
ATOM 852 C CA . ASN A 1 104 ? 3.042 -18.666 18.493 1.00 79.56 104 ASN A CA 1
ATOM 853 C C . ASN A 1 104 ? 1.803 -19.014 17.644 1.00 79.56 104 ASN A C 1
ATOM 855 O O . ASN A 1 104 ? 1.673 -20.160 17.215 1.00 79.56 104 ASN A O 1
ATOM 859 N N . GLU A 1 105 ? 0.949 -18.042 17.329 1.00 85.06 105 GLU A N 1
ATOM 860 C CA . GLU A 1 105 ? -0.166 -18.182 16.389 1.00 85.06 105 GLU A CA 1
ATOM 861 C C . GLU A 1 105 ? 0.264 -17.789 14.957 1.00 85.06 105 GLU A C 1
ATOM 863 O O . GLU A 1 105 ? 1.222 -17.025 14.774 1.00 85.06 105 GLU A O 1
ATOM 868 N N . PRO A 1 106 ? -0.390 -18.314 13.903 1.00 87.06 106 PRO A N 1
ATOM 869 C CA . PRO A 1 106 ? -0.108 -17.918 12.525 1.00 87.06 106 PRO A CA 1
ATOM 870 C C . PRO A 1 106 ? -0.531 -16.465 12.263 1.00 87.06 106 PRO A C 1
ATOM 872 O O . PRO A 1 106 ? -1.437 -15.941 12.908 1.00 87.06 106 PRO A O 1
ATOM 875 N N . VAL A 1 107 ? 0.087 -15.827 11.264 1.00 88.00 107 VAL A N 1
ATOM 876 C CA . VAL A 1 107 ? -0.304 -14.476 10.821 1.00 88.00 107 VAL A CA 1
ATOM 877 C C . VAL A 1 107 ? -1.802 -14.447 10.444 1.00 88.00 107 VAL A C 1
ATOM 879 O O . VAL A 1 107 ? -2.216 -15.274 9.625 1.00 88.00 107 VAL A O 1
ATOM 882 N N . PRO A 1 108 ? -2.611 -13.514 10.992 1.00 90.69 108 PRO A N 1
ATOM 883 C CA . PRO A 1 108 ? -4.036 -13.399 10.677 1.00 90.69 108 PRO A CA 1
ATOM 884 C C . PRO A 1 108 ? -4.329 -13.203 9.182 1.00 90.69 108 PRO A C 1
ATOM 886 O O . PRO A 1 108 ? -3.622 -12.477 8.481 1.00 90.69 108 PRO A O 1
ATOM 889 N N . ASP A 1 109 ? -5.401 -13.827 8.683 1.00 92.25 109 ASP A N 1
ATOM 890 C CA . ASP A 1 109 ? -5.762 -13.797 7.254 1.00 92.25 109 ASP A CA 1
ATOM 891 C C . ASP A 1 109 ? -6.062 -12.373 6.737 1.00 92.25 109 ASP A C 1
ATOM 893 O O . ASP A 1 109 ? -5.796 -12.073 5.575 1.00 92.25 109 ASP A O 1
ATOM 897 N N . ASP A 1 110 ? -6.568 -11.479 7.587 1.00 92.62 110 ASP A N 1
ATOM 898 C CA . ASP A 1 110 ? -6.842 -10.073 7.268 1.00 92.62 110 ASP A CA 1
ATOM 899 C C . ASP A 1 110 ? -5.584 -9.186 7.266 1.00 92.62 110 ASP A C 1
ATOM 901 O O . ASP A 1 110 ? -5.503 -8.239 6.477 1.00 92.62 110 ASP A O 1
ATOM 905 N N . ALA A 1 111 ? -4.577 -9.529 8.075 1.00 90.31 111 ALA A N 1
ATOM 906 C CA . ALA A 1 111 ? -3.230 -8.966 7.999 1.00 90.31 111 ALA A CA 1
ATOM 907 C C . ALA A 1 111 ? -2.557 -9.342 6.668 1.00 90.31 111 ALA A C 1
ATOM 909 O O . ALA A 1 111 ? -1.947 -8.506 6.001 1.00 90.31 111 ALA A O 1
ATOM 910 N N . VAL A 1 112 ? -2.713 -10.595 6.233 1.00 91.00 112 VAL A N 1
ATOM 911 C CA . VAL A 1 112 ? -2.227 -11.052 4.923 1.00 91.00 112 VAL A CA 1
ATOM 912 C C . VAL A 1 112 ? -2.976 -10.346 3.781 1.00 91.00 112 VAL A C 1
ATOM 914 O O . VAL A 1 112 ? -2.354 -9.892 2.818 1.00 91.00 112 VAL A O 1
ATOM 917 N N . ASP A 1 113 ? -4.297 -10.201 3.900 1.00 93.44 113 ASP A N 1
ATOM 918 C CA . ASP A 1 113 ? -5.151 -9.533 2.912 1.00 93.44 113 ASP A CA 1
ATOM 919 C C . ASP A 1 113 ? -4.805 -8.040 2.750 1.00 93.44 113 ASP A C 1
ATOM 921 O O . ASP A 1 113 ? -4.586 -7.587 1.622 1.00 93.44 113 ASP A O 1
ATOM 925 N N . ILE A 1 114 ? -4.652 -7.275 3.841 1.00 92.12 114 ILE A N 1
ATOM 926 C CA . ILE A 1 114 ? -4.295 -5.848 3.741 1.00 92.12 114 ILE A CA 1
ATOM 927 C C . ILE A 1 114 ? -2.910 -5.650 3.109 1.00 92.12 114 ILE A C 1
ATOM 929 O O . ILE A 1 114 ? -2.748 -4.788 2.242 1.00 92.12 114 ILE A O 1
ATOM 933 N N . LEU A 1 115 ? -1.926 -6.484 3.469 1.00 90.19 115 LEU A N 1
ATOM 934 C CA . LEU A 1 115 ? -0.587 -6.442 2.878 1.00 90.19 115 LEU A CA 1
ATOM 935 C C . LEU A 1 115 ? -0.624 -6.735 1.375 1.00 90.19 115 LEU A C 1
ATOM 937 O O . LEU A 1 115 ? 0.017 -6.019 0.603 1.00 90.19 115 LEU A O 1
ATOM 941 N N . SER A 1 116 ? -1.432 -7.707 0.942 1.00 91.25 116 SER A N 1
ATOM 942 C CA . SER A 1 116 ? -1.574 -8.050 -0.479 1.00 91.25 116 SER A CA 1
ATOM 943 C C . SER A 1 116 ? -2.073 -6.885 -1.345 1.00 91.25 116 SER A C 1
ATOM 945 O O . SER A 1 116 ? -1.672 -6.765 -2.501 1.00 91.25 116 SER A O 1
ATOM 947 N N . LYS A 1 117 ? -2.892 -5.986 -0.778 1.00 92.69 117 LYS A N 1
ATOM 948 C CA . LYS A 1 117 ? -3.463 -4.813 -1.468 1.00 92.69 117 LYS A CA 1
ATOM 949 C C . LYS A 1 117 ? -2.516 -3.609 -1.511 1.00 92.69 117 LYS A C 1
ATOM 951 O O . LYS A 1 117 ? -2.702 -2.710 -2.331 1.00 92.69 117 LYS A O 1
ATOM 956 N N . PHE A 1 118 ? -1.501 -3.568 -0.648 1.00 89.94 118 PHE A N 1
ATOM 957 C CA . PHE A 1 118 ? -0.427 -2.570 -0.715 1.00 89.94 118 PHE A CA 1
ATOM 958 C C . PHE A 1 118 ? 0.737 -3.025 -1.606 1.00 89.94 118 PHE A C 1
ATOM 960 O O . PHE A 1 118 ? 1.332 -2.211 -2.314 1.00 89.94 118 PHE A O 1
ATOM 967 N N . LEU A 1 119 ? 1.067 -4.318 -1.579 1.00 89.50 119 LEU A N 1
ATOM 968 C CA . LEU A 1 119 ? 2.226 -4.901 -2.256 1.00 89.50 119 LEU A CA 1
ATOM 969 C C . LEU A 1 119 ? 1.906 -5.299 -3.707 1.00 89.50 119 LEU A C 1
ATOM 971 O O . LEU A 1 119 ? 2.019 -6.461 -4.087 1.00 89.50 119 LEU A O 1
ATOM 975 N N . VAL A 1 120 ? 1.530 -4.310 -4.524 1.00 90.94 120 VAL A N 1
ATOM 976 C CA . VAL A 1 120 ? 1.281 -4.469 -5.970 1.00 90.94 120 VAL A CA 1
ATOM 977 C C . VAL A 1 120 ? 2.203 -3.585 -6.815 1.00 90.94 120 VAL A C 1
ATOM 979 O O . VAL A 1 120 ? 2.591 -2.481 -6.407 1.00 90.94 120 VAL A O 1
ATOM 982 N N . PHE A 1 121 ? 2.557 -4.072 -8.012 1.00 91.00 121 PHE A N 1
ATOM 983 C CA . PHE A 1 121 ? 3.436 -3.363 -8.946 1.00 91.00 121 PHE A CA 1
ATOM 984 C C . PHE A 1 121 ? 2.812 -2.049 -9.428 1.00 91.00 121 PHE A C 1
ATOM 986 O O . PHE A 1 121 ? 3.421 -0.993 -9.254 1.00 91.00 121 PHE A O 1
ATOM 993 N N . THR A 1 122 ? 1.592 -2.098 -9.976 1.00 92.69 122 THR A N 1
ATOM 994 C CA . THR A 1 122 ? 0.860 -0.929 -10.485 1.00 92.69 122 THR A CA 1
ATOM 995 C C . THR A 1 122 ? 0.640 0.114 -9.376 1.00 92.69 122 THR A C 1
ATOM 997 O O . THR A 1 122 ? -0.127 -0.146 -8.445 1.00 92.69 122 THR A O 1
ATOM 1000 N N . PRO A 1 123 ? 1.228 1.326 -9.454 1.00 91.19 123 PRO A N 1
ATOM 1001 C CA . PRO A 1 123 ? 1.153 2.288 -8.350 1.00 91.19 123 PRO A CA 1
ATOM 1002 C C . PRO A 1 123 ? -0.266 2.783 -8.033 1.00 91.19 123 PRO A C 1
ATOM 1004 O O . PRO A 1 123 ? -0.550 3.132 -6.887 1.00 91.19 123 PRO A O 1
ATOM 1007 N N . SER A 1 124 ? -1.158 2.797 -9.030 1.00 90.56 124 SER A N 1
ATOM 1008 C CA . SER A 1 124 ? -2.566 3.196 -8.900 1.00 90.56 124 SER A CA 1
ATOM 1009 C C . SER A 1 124 ? -3.501 2.089 -8.398 1.00 90.56 124 SER A C 1
ATOM 1011 O O . SER A 1 124 ? -4.592 2.413 -7.939 1.00 90.56 124 SER A O 1
ATOM 1013 N N . GLU A 1 125 ? -3.097 0.813 -8.444 1.00 92.69 125 GLU A N 1
ATOM 1014 C CA . GLU A 1 125 ? -3.877 -0.308 -7.882 1.00 92.69 125 GLU A CA 1
ATOM 1015 C C . GLU A 1 125 ? -3.577 -0.514 -6.378 1.00 92.69 125 GLU A C 1
ATOM 1017 O O . GLU A 1 125 ? -4.257 -1.300 -5.722 1.00 92.69 125 GLU A O 1
ATOM 1022 N N . ARG A 1 126 ? -2.595 0.208 -5.804 1.00 92.69 126 ARG A N 1
ATOM 1023 C CA . ARG A 1 126 ? -2.267 0.153 -4.367 1.00 92.69 126 ARG A CA 1
ATOM 1024 C C . ARG A 1 126 ? -3.372 0.760 -3.512 1.00 92.69 126 ARG A C 1
ATOM 1026 O O . ARG A 1 126 ? -3.768 1.911 -3.733 1.00 92.69 126 ARG A O 1
ATOM 1033 N N . LEU A 1 127 ? -3.761 0.028 -2.467 1.00 91.31 127 LEU A N 1
ATOM 1034 C CA . LEU A 1 127 ? -4.716 0.473 -1.453 1.00 91.31 127 LEU A CA 1
ATOM 1035 C C . LEU A 1 127 ? -4.380 1.882 -0.950 1.00 91.31 127 LEU A C 1
ATOM 1037 O O . LEU A 1 127 ? -3.235 2.198 -0.620 1.00 91.31 127 LEU A O 1
ATOM 1041 N N . ASP A 1 128 ? -5.379 2.760 -0.922 1.00 88.31 128 ASP A N 1
ATOM 1042 C CA . ASP A 1 128 ? -5.206 4.095 -0.372 1.00 88.31 128 ASP A CA 1
ATOM 1043 C C . ASP A 1 128 ? -5.067 4.046 1.145 1.00 88.31 128 ASP A C 1
ATOM 1045 O O . ASP A 1 128 ? -5.794 3.307 1.800 1.00 88.31 128 ASP A O 1
ATOM 1049 N N . CYS A 1 129 ? -4.168 4.849 1.720 1.00 85.38 129 CYS A N 1
ATOM 1050 C CA . CYS A 1 129 ? -3.970 4.871 3.169 1.00 85.38 129 CYS A CA 1
ATOM 1051 C C . CYS A 1 129 ? -5.261 5.218 3.920 1.00 85.38 129 CYS A C 1
ATOM 1053 O O . CYS A 1 129 ? -5.469 4.717 5.019 1.00 85.38 129 CYS A O 1
ATOM 1055 N N . PHE A 1 130 ? -6.125 6.050 3.329 1.00 85.62 130 PHE A N 1
ATOM 1056 C CA . PHE A 1 130 ? -7.377 6.449 3.954 1.00 85.62 130 PHE A CA 1
ATOM 1057 C C . PHE A 1 130 ? -8.442 5.347 3.849 1.00 85.62 130 PHE A C 1
ATOM 1059 O O . PHE A 1 130 ? -9.118 5.049 4.829 1.00 85.62 130 PHE A O 1
ATOM 1066 N N . ASP A 1 131 ? -8.527 4.662 2.704 1.00 88.50 131 ASP A N 1
ATOM 1067 C CA . ASP A 1 131 ? -9.407 3.494 2.534 1.00 88.50 131 ASP A CA 1
ATOM 1068 C C . ASP A 1 131 ? -8.924 2.294 3.373 1.00 88.50 131 ASP A C 1
ATOM 1070 O O . ASP A 1 131 ? -9.732 1.517 3.880 1.00 88.50 131 ASP A O 1
ATOM 1074 N N . ALA A 1 132 ? -7.610 2.171 3.593 1.00 91.31 132 ALA A N 1
ATOM 1075 C CA . ALA A 1 132 ? -7.009 1.158 4.455 1.00 91.31 132 ALA A CA 1
ATOM 1076 C C . ALA A 1 132 ? -7.449 1.281 5.918 1.00 91.31 132 ALA A C 1
ATOM 1078 O O . ALA A 1 132 ? -7.562 0.258 6.585 1.00 91.31 132 ALA A O 1
ATOM 1079 N N . LEU A 1 133 ? -7.768 2.485 6.414 1.00 91.19 133 LEU A N 1
ATOM 1080 C CA . LEU A 1 133 ? -8.326 2.660 7.762 1.00 91.19 133 LEU A CA 1
ATOM 1081 C C . LEU A 1 133 ? -9.641 1.885 7.943 1.00 91.19 133 LEU A C 1
ATOM 1083 O O . LEU A 1 133 ? -9.945 1.452 9.051 1.00 91.19 133 LEU A O 1
ATOM 1087 N N . ALA A 1 134 ? -10.403 1.668 6.867 1.00 93.69 134 ALA A N 1
ATOM 1088 C CA . ALA A 1 134 ? -11.650 0.905 6.873 1.00 93.69 134 ALA A CA 1
ATOM 1089 C C . ALA A 1 134 ? -11.456 -0.614 6.692 1.00 93.69 134 ALA A C 1
ATOM 1091 O O . ALA A 1 134 ? -12.441 -1.345 6.609 1.00 93.69 134 ALA A O 1
ATOM 1092 N N . HIS A 1 135 ? -10.213 -1.105 6.621 1.00 95.75 135 HIS A N 1
ATOM 1093 C CA . HIS A 1 135 ? -9.919 -2.533 6.500 1.00 95.75 135 HIS A CA 1
ATOM 1094 C C . HIS A 1 135 ? -10.232 -3.287 7.799 1.00 95.75 135 HIS A C 1
ATOM 1096 O O . HIS A 1 135 ? -10.000 -2.754 8.887 1.00 95.75 135 HIS A O 1
ATOM 1102 N N . SER A 1 136 ? -10.686 -4.542 7.694 1.00 95.31 136 SER A N 1
ATOM 1103 C CA . SER A 1 136 ? -11.074 -5.370 8.851 1.00 95.31 136 SER A CA 1
ATOM 1104 C C . SER A 1 136 ? -9.932 -5.632 9.835 1.00 95.31 136 SER A C 1
ATOM 1106 O O . SER A 1 136 ? -10.158 -5.726 11.031 1.00 95.31 136 SER A O 1
ATOM 1108 N N . TYR A 1 137 ? -8.693 -5.617 9.340 1.00 93.62 137 TYR A N 1
ATOM 1109 C CA . TYR A 1 137 ? -7.462 -5.679 10.140 1.00 93.62 137 TYR A CA 1
ATOM 1110 C C . TYR A 1 137 ? -7.386 -4.614 11.256 1.00 93.62 137 TYR A C 1
ATOM 1112 O O . TYR A 1 137 ? -6.665 -4.780 12.233 1.00 93.62 137 TYR A O 1
ATOM 1120 N N . PHE A 1 138 ? -8.144 -3.517 11.142 1.00 93.19 138 PHE A N 1
ATOM 1121 C CA . PHE A 1 138 ? -8.248 -2.484 12.176 1.00 93.19 138 PHE A CA 1
ATOM 1122 C C . PHE A 1 138 ? -9.575 -2.524 12.966 1.00 93.19 138 PHE A C 1
ATOM 1124 O O . PHE A 1 138 ? -9.859 -1.588 13.713 1.00 93.19 138 PHE A O 1
ATOM 1131 N N . ASP A 1 139 ? -10.404 -3.568 12.828 1.00 92.19 139 ASP A N 1
ATOM 1132 C CA . ASP A 1 139 ? -11.673 -3.701 13.569 1.00 92.19 139 ASP A CA 1
ATOM 1133 C C . ASP A 1 139 ? -11.467 -3.916 15.070 1.00 92.19 139 ASP A C 1
ATOM 1135 O O . ASP A 1 139 ? -12.287 -3.455 15.865 1.00 92.19 139 ASP A O 1
ATOM 1139 N N . GLU A 1 140 ? -10.361 -4.540 15.477 1.00 90.00 140 GLU A N 1
ATOM 1140 C CA . GLU A 1 140 ? -9.978 -4.659 16.888 1.00 90.00 140 GLU A CA 1
ATOM 1141 C C . GLU A 1 140 ? -9.750 -3.275 17.520 1.00 90.00 140 GLU A C 1
ATOM 1143 O O . GLU A 1 140 ? -10.300 -2.974 18.579 1.00 90.00 140 GLU A O 1
ATOM 1148 N N . LEU A 1 141 ? -9.063 -2.367 16.811 1.00 89.38 141 LEU A N 1
ATOM 1149 C CA . LEU A 1 141 ? -8.829 -0.985 17.260 1.00 89.38 141 LEU A CA 1
ATOM 1150 C C . LEU A 1 141 ? -10.124 -0.184 17.469 1.00 89.38 141 LEU A C 1
ATOM 1152 O O . LEU A 1 141 ? -10.121 0.823 18.179 1.00 89.38 141 LEU A O 1
ATOM 1156 N N . ARG A 1 142 ? -11.228 -0.609 16.841 1.00 90.06 142 ARG A N 1
ATOM 1157 C CA . ARG A 1 142 ? -12.552 0.024 16.936 1.00 90.06 142 ARG A CA 1
ATOM 1158 C C . ARG A 1 142 ? -13.387 -0.474 18.116 1.00 90.06 142 ARG A C 1
ATOM 1160 O O . ARG A 1 142 ? -14.397 0.169 18.427 1.00 90.06 142 ARG A O 1
ATOM 1167 N N . GLN A 1 143 ? -12.986 -1.560 18.780 1.00 88.25 143 GLN A N 1
ATOM 1168 C CA . GLN A 1 143 ? -13.723 -2.104 19.920 1.00 88.25 143 GLN A CA 1
ATOM 1169 C C . GLN A 1 143 ? -13.626 -1.178 21.150 1.00 88.25 143 GLN A C 1
ATOM 1171 O O . GLN A 1 143 ? -12.602 -0.526 21.368 1.00 88.25 143 GLN A O 1
ATOM 1176 N N . PRO A 1 144 ? -14.702 -1.044 21.949 1.00 81.56 144 PRO A N 1
ATOM 1177 C CA . PRO A 1 144 ? -14.728 -0.151 23.109 1.00 81.56 144 PRO A CA 1
ATOM 1178 C C . PRO A 1 144 ? -13.946 -0.687 24.319 1.00 81.56 144 PRO A C 1
ATOM 1180 O O . PRO A 1 144 ? -13.672 0.079 25.240 1.00 81.56 144 PRO A O 1
ATOM 1183 N N . ASP A 1 145 ? -13.633 -1.980 24.326 1.00 81.31 145 ASP A N 1
ATOM 1184 C CA . ASP A 1 145 ? -13.002 -2.750 25.399 1.00 81.31 145 ASP A CA 1
ATOM 1185 C C . ASP A 1 145 ? -11.533 -3.119 25.122 1.00 81.31 145 ASP A C 1
ATOM 1187 O O . ASP A 1 145 ? -10.913 -3.789 25.947 1.00 81.31 145 ASP A O 1
ATOM 1191 N N . LEU A 1 146 ? -10.950 -2.641 24.014 1.00 81.12 146 LEU A N 1
ATOM 1192 C CA . LEU A 1 146 ? -9.534 -2.847 23.706 1.00 81.12 146 LEU A CA 1
ATOM 1193 C C . LEU A 1 146 ? -8.623 -2.214 24.774 1.00 81.12 146 LEU A C 1
ATOM 1195 O O . LEU A 1 146 ? -8.641 -1.000 24.996 1.00 81.12 146 LEU A O 1
ATOM 1199 N N . GLU A 1 147 ? -7.765 -3.034 25.382 1.00 75.06 147 GLU A N 1
ATOM 1200 C CA . GLU A 1 147 ? -6.713 -2.596 26.302 1.00 75.06 147 GLU A CA 1
ATOM 1201 C C . GLU A 1 147 ? -5.353 -2.540 25.593 1.00 75.06 147 GLU A C 1
ATOM 1203 O O . GLU A 1 147 ? -5.026 -3.398 24.775 1.00 75.06 147 GLU A O 1
ATOM 1208 N N . PHE A 1 148 ? -4.526 -1.543 25.921 1.00 73.50 148 PHE A N 1
ATOM 1209 C CA . PHE A 1 148 ? -3.214 -1.370 25.298 1.00 73.50 148 PHE A CA 1
ATOM 1210 C C . PHE A 1 148 ? -2.108 -1.886 26.221 1.00 73.50 148 PHE A C 1
ATOM 1212 O O . PHE A 1 148 ? -1.936 -1.409 27.347 1.00 73.50 148 PHE A O 1
ATOM 1219 N N . CYS A 1 149 ? -1.321 -2.837 25.719 1.00 68.25 149 CYS A N 1
ATOM 1220 C CA . CYS A 1 149 ? -0.129 -3.345 26.392 1.00 68.25 149 CYS A CA 1
ATOM 1221 C C . CYS A 1 149 ? 1.105 -2.550 25.950 1.00 68.25 149 CYS A C 1
ATOM 1223 O O . CYS A 1 149 ? 1.518 -2.633 24.794 1.00 68.25 149 CYS A O 1
ATOM 1225 N N . PHE A 1 150 ? 1.735 -1.816 26.870 1.00 61.44 150 PHE A N 1
ATOM 1226 C CA . PHE A 1 150 ? 3.052 -1.224 26.630 1.00 61.44 150 PHE A CA 1
ATOM 1227 C C . PHE A 1 150 ? 4.149 -2.128 27.194 1.00 61.44 150 PHE A C 1
ATOM 1229 O O . PHE A 1 150 ? 4.211 -2.382 28.400 1.00 61.44 150 PHE A O 1
ATOM 1236 N N . VAL A 1 151 ? 5.035 -2.588 26.308 1.00 61.16 151 VAL A N 1
ATOM 1237 C CA . VAL A 1 151 ? 6.226 -3.371 26.655 1.00 61.16 151 VAL A CA 1
ATOM 1238 C C . VAL A 1 151 ? 7.424 -2.431 26.748 1.00 61.16 151 VAL A C 1
ATOM 1240 O O . VAL A 1 151 ? 7.895 -1.916 25.734 1.00 61.16 151 VAL A O 1
ATOM 1243 N N . PHE A 1 152 ? 7.939 -2.217 27.959 1.00 55.59 152 PHE A N 1
ATOM 1244 C CA . PHE A 1 152 ? 9.175 -1.462 28.167 1.00 55.59 152 PHE A CA 1
ATOM 1245 C C . PHE A 1 152 ? 10.369 -2.413 28.293 1.00 55.59 152 PHE A C 1
ATOM 1247 O O . PHE A 1 152 ? 10.455 -3.208 29.232 1.00 55.59 152 PHE A O 1
ATOM 1254 N N . LEU A 1 153 ? 11.307 -2.298 27.348 1.00 54.53 153 LEU A N 1
ATOM 1255 C CA . LEU A 1 153 ? 12.597 -2.987 27.366 1.00 54.53 153 LEU A CA 1
ATOM 1256 C C . LEU A 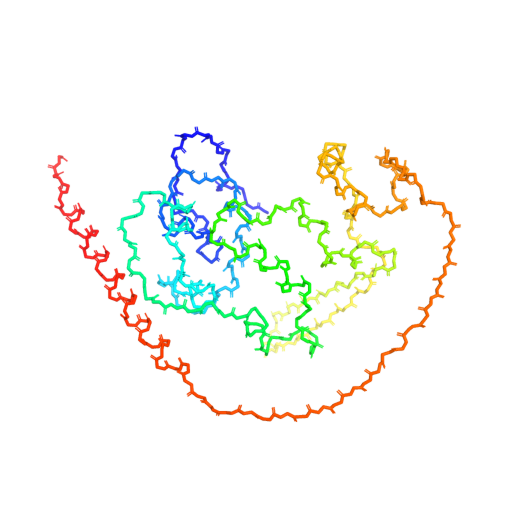1 153 ? 13.655 -2.072 27.992 1.00 54.53 153 LEU A C 1
ATOM 1258 O O . LEU A 1 153 ? 14.074 -1.088 27.381 1.00 54.53 153 LEU A O 1
ATOM 1262 N N . TYR A 1 154 ? 14.096 -2.399 29.207 1.00 52.09 154 TYR A N 1
ATOM 1263 C CA . TYR A 1 154 ? 15.184 -1.682 29.874 1.00 52.09 154 TYR A CA 1
ATOM 1264 C C . TYR A 1 154 ? 16.538 -2.331 29.572 1.00 52.09 154 TYR A C 1
ATOM 1266 O O . TYR A 1 154 ? 16.764 -3.500 29.881 1.00 52.09 154 TYR A O 1
ATOM 1274 N N . PHE A 1 155 ? 17.462 -1.544 29.018 1.00 53.06 155 PHE A N 1
ATOM 1275 C CA . PHE A 1 155 ? 18.841 -1.951 28.751 1.00 53.06 155 PHE A CA 1
ATOM 1276 C C . PHE A 1 155 ? 19.776 -1.365 29.817 1.00 53.06 155 PHE A C 1
ATOM 1278 O O . PHE A 1 155 ? 20.149 -0.195 29.748 1.00 53.06 155 PHE A O 1
ATOM 1285 N N . TYR A 1 156 ? 20.177 -2.175 30.799 1.00 49.62 156 TYR A N 1
ATOM 1286 C CA . TYR A 1 156 ? 21.234 -1.806 31.745 1.00 49.62 156 TYR A CA 1
ATOM 1287 C C . TYR A 1 156 ? 22.602 -2.241 31.213 1.00 49.62 156 TYR A C 1
ATOM 1289 O O . TYR A 1 156 ? 22.833 -3.423 30.974 1.00 49.62 156 TYR A O 1
ATOM 1297 N N . HIS A 1 157 ? 23.527 -1.290 31.066 1.00 50.19 157 HIS A N 1
ATOM 1298 C CA . HIS A 1 157 ? 24.910 -1.557 30.666 1.00 50.19 157 HIS A CA 1
ATOM 1299 C C . HIS A 1 157 ? 25.870 -1.285 31.834 1.00 50.19 157 HIS A C 1
ATOM 1301 O O . HIS A 1 157 ? 26.543 -0.253 31.885 1.00 50.19 157 HIS A O 1
ATOM 1307 N N . HIS A 1 158 ? 25.936 -2.213 32.793 1.00 48.34 158 HIS A N 1
ATOM 1308 C CA . HIS A 1 158 ? 26.917 -2.152 33.877 1.00 48.34 158 HIS A CA 1
ATOM 1309 C C . HIS A 1 158 ? 27.437 -3.552 34.242 1.00 48.34 158 HIS A C 1
ATOM 1311 O O . HIS A 1 158 ? 26.669 -4.407 34.661 1.00 48.34 158 HIS A O 1
ATOM 1317 N N . ILE A 1 159 ? 28.754 -3.756 34.089 1.00 51.88 159 ILE A N 1
ATOM 1318 C CA . ILE A 1 159 ? 29.532 -4.954 34.478 1.00 51.88 159 ILE A CA 1
ATOM 1319 C C . ILE A 1 159 ? 28.996 -6.285 33.901 1.00 51.88 159 ILE A C 1
ATOM 1321 O O . ILE A 1 159 ? 28.316 -7.038 34.583 1.00 51.88 159 ILE A O 1
ATOM 1325 N N . MET A 1 160 ? 29.381 -6.587 32.651 1.00 50.94 160 MET A N 1
ATOM 1326 C CA . MET A 1 160 ? 29.442 -7.921 31.997 1.00 50.94 160 MET A CA 1
ATOM 1327 C C . MET A 1 160 ? 28.310 -8.949 32.247 1.00 50.94 160 MET A C 1
ATOM 1329 O O . MET A 1 160 ? 28.513 -10.144 32.045 1.00 50.94 160 MET A O 1
ATOM 1333 N N . ILE A 1 161 ? 27.105 -8.512 32.609 1.00 51.59 161 ILE A N 1
ATOM 1334 C CA . ILE A 1 161 ? 25.907 -9.348 32.724 1.00 51.59 161 ILE A CA 1
ATOM 1335 C C . ILE A 1 161 ? 24.787 -8.654 31.948 1.00 51.59 161 ILE A C 1
ATOM 1337 O O . ILE A 1 161 ? 24.277 -7.617 32.367 1.00 51.59 161 ILE A O 1
ATOM 1341 N N . TYR A 1 162 ? 24.393 -9.229 30.811 1.00 52.50 162 TYR A N 1
ATOM 1342 C CA . TYR A 1 162 ? 23.187 -8.808 30.098 1.00 52.50 162 TYR A CA 1
ATOM 1343 C C . TYR A 1 162 ? 21.974 -9.423 30.793 1.00 52.50 162 TYR A C 1
ATOM 1345 O O . TYR A 1 162 ? 21.715 -10.616 30.646 1.00 52.50 162 TYR A O 1
ATOM 1353 N N . MET A 1 163 ? 21.240 -8.617 31.560 1.00 48.94 163 MET A N 1
ATOM 1354 C CA . MET A 1 163 ? 20.012 -9.054 32.223 1.00 48.94 163 MET A CA 1
ATOM 1355 C C . MET A 1 163 ? 18.822 -8.272 31.670 1.00 48.94 163 MET A C 1
ATOM 1357 O O . MET A 1 163 ? 18.749 -7.051 31.801 1.00 48.94 163 MET A O 1
ATOM 1361 N N . TYR A 1 164 ? 17.909 -8.987 31.015 1.00 52.09 164 TYR A N 1
ATOM 1362 C CA . TYR A 1 164 ? 16.740 -8.408 30.363 1.00 52.09 164 TYR A CA 1
ATOM 1363 C C . TYR A 1 164 ? 15.560 -8.377 31.332 1.00 52.09 164 TYR A C 1
ATOM 1365 O O . TYR A 1 164 ? 15.078 -9.425 31.759 1.00 52.09 164 TYR A O 1
ATOM 1373 N N . TYR A 1 165 ? 15.069 -7.178 31.637 1.00 54.47 165 TYR A N 1
ATOM 1374 C CA . TYR A 1 165 ? 13.791 -6.993 32.315 1.00 54.47 165 TYR A CA 1
ATOM 1375 C C . TYR A 1 165 ? 12.733 -6.568 31.300 1.00 54.47 165 TYR A C 1
ATOM 1377 O O . TYR A 1 165 ? 12.858 -5.521 30.663 1.00 54.47 165 TYR A O 1
ATOM 1385 N N . VAL A 1 166 ? 11.685 -7.382 31.179 1.00 53.25 166 VAL A N 1
ATOM 1386 C CA . VAL A 1 166 ? 10.476 -7.060 30.419 1.00 53.25 166 VAL A CA 1
ATOM 1387 C C . VAL A 1 166 ? 9.407 -6.642 31.421 1.00 53.25 166 VAL A C 1
ATOM 1389 O O . VAL A 1 166 ? 8.902 -7.477 32.169 1.00 53.25 166 VAL A O 1
ATOM 1392 N N . TYR A 1 167 ? 9.066 -5.355 31.439 1.00 52.59 167 TYR A N 1
ATOM 1393 C CA . TYR A 1 167 ? 7.901 -4.867 32.172 1.00 52.59 167 TYR A CA 1
ATOM 1394 C C . TYR A 1 167 ? 6.746 -4.669 31.190 1.00 52.59 167 TYR A C 1
ATOM 1396 O O . TYR A 1 167 ? 6.844 -3.870 30.256 1.00 52.59 167 TYR A O 1
ATOM 1404 N N . ILE A 1 168 ? 5.662 -5.414 31.410 1.00 57.88 168 ILE A N 1
ATOM 1405 C CA . ILE A 1 168 ? 4.401 -5.274 30.681 1.00 57.88 168 ILE A CA 1
ATOM 1406 C C . ILE A 1 168 ? 3.472 -4.432 31.551 1.00 57.88 168 ILE A C 1
ATOM 1408 O O . ILE A 1 168 ? 3.096 -4.855 32.644 1.00 57.88 168 ILE A O 1
ATOM 1412 N N . TYR A 1 169 ? 3.102 -3.251 31.064 1.00 56.22 169 TYR A N 1
ATOM 1413 C CA . TYR A 1 169 ? 2.074 -2.422 31.685 1.00 56.22 169 TYR A CA 1
ATOM 1414 C C . TYR A 1 169 ? 0.816 -2.444 30.817 1.00 56.22 169 TYR A C 1
ATOM 1416 O O . TYR A 1 169 ? 0.838 -1.999 29.668 1.00 56.22 169 TYR A O 1
ATOM 1424 N N . THR A 1 170 ? -0.281 -2.955 31.374 1.00 56.00 170 THR A N 1
ATOM 1425 C CA . THR A 1 170 ? -1.611 -2.887 30.765 1.00 56.00 170 THR A CA 1
ATOM 1426 C C . THR A 1 170 ? -2.275 -1.562 31.135 1.00 56.00 170 THR A C 1
ATOM 1428 O O . THR A 1 170 ? -2.483 -1.254 32.310 1.00 56.00 170 THR A O 1
ATOM 1431 N N . TYR A 1 171 ? -2.612 -0.754 30.130 1.00 56.72 171 TYR A N 1
ATOM 1432 C CA . TYR A 1 171 ? -3.350 0.495 30.309 1.00 56.72 171 TYR A CA 1
ATOM 1433 C C . TYR A 1 171 ? -4.683 0.427 29.558 1.00 56.72 171 TYR A C 1
ATOM 1435 O O . TYR A 1 171 ? -4.724 0.218 28.347 1.00 56.72 171 TYR A O 1
ATOM 1443 N N . LYS A 1 172 ? -5.789 0.688 30.269 1.00 56.84 172 LYS A N 1
ATOM 1444 C CA . LYS A 1 172 ? -7.141 0.771 29.678 1.00 56.84 172 LYS A CA 1
ATOM 1445 C C . LYS A 1 172 ? -7.355 1.981 28.758 1.00 56.84 172 LYS A C 1
ATOM 1447 O O . LYS A 1 172 ? -8.388 2.066 28.107 1.00 56.84 172 LYS A O 1
ATOM 1452 N N . LEU A 1 173 ? -6.433 2.946 28.741 1.00 64.44 173 LEU A N 1
ATOM 1453 C CA . LEU A 1 173 ? -6.550 4.162 27.939 1.00 64.44 173 LEU A CA 1
ATOM 1454 C C . LEU A 1 173 ? -5.339 4.281 27.010 1.00 64.44 173 LEU A C 1
ATOM 1456 O O . LEU A 1 173 ? -4.276 4.754 27.412 1.00 64.44 173 LEU A O 1
ATOM 1460 N N . GLY A 1 174 ? -5.510 3.802 25.779 1.00 67.38 174 GLY A N 1
ATOM 1461 C CA . GLY A 1 174 ? -4.529 3.951 24.708 1.00 67.38 174 GLY A CA 1
ATOM 1462 C C . GLY A 1 174 ? -4.452 5.375 24.140 1.00 67.38 174 GLY A C 1
ATOM 1463 O O . GLY A 1 174 ? -5.125 6.289 24.630 1.00 67.38 174 GLY A O 1
ATOM 1464 N N . PRO A 1 175 ? -3.648 5.583 23.080 1.00 81.31 175 PRO A N 1
ATOM 1465 C CA . PRO A 1 175 ? -3.660 6.836 22.331 1.00 81.31 175 PRO A CA 1
ATOM 1466 C C . PRO A 1 175 ? -5.051 7.104 21.737 1.00 81.31 175 PRO A C 1
ATOM 1468 O O . PRO A 1 175 ? -5.817 6.180 21.460 1.00 81.31 175 PRO A O 1
ATOM 1471 N N . ASN A 1 176 ? -5.378 8.375 21.497 1.00 84.00 176 ASN A N 1
ATOM 1472 C CA . ASN A 1 176 ? -6.605 8.699 20.778 1.00 84.00 176 ASN A CA 1
ATOM 1473 C C . ASN A 1 176 ? -6.441 8.320 19.297 1.00 84.00 176 ASN A C 1
ATOM 1475 O O . ASN A 1 176 ? -5.533 8.813 18.633 1.00 84.00 176 ASN A O 1
ATOM 1479 N N . LEU A 1 177 ? -7.298 7.417 18.816 1.00 86.88 177 LEU A N 1
ATOM 1480 C CA . LEU A 1 177 ? -7.311 6.925 17.433 1.00 86.88 177 LEU A CA 1
ATOM 1481 C C . LEU A 1 177 ? -8.449 7.528 16.590 1.00 86.88 177 LEU A C 1
ATOM 1483 O O . LEU A 1 177 ? -8.539 7.250 15.399 1.00 86.88 177 LEU A O 1
ATOM 1487 N N . PHE A 1 178 ? -9.341 8.314 17.204 1.00 90.06 178 PHE A N 1
ATOM 1488 C CA . PHE A 1 178 ? -10.616 8.733 16.605 1.00 90.06 178 PHE A CA 1
ATOM 1489 C C . PHE A 1 178 ? -10.860 10.249 16.688 1.00 90.06 178 PHE A C 1
ATOM 1491 O O . PHE A 1 178 ? -11.986 10.714 16.514 1.00 90.06 178 PHE A O 1
ATOM 1498 N N . ASN A 1 179 ? -9.815 11.036 16.951 1.00 88.19 179 ASN A N 1
ATOM 1499 C CA . ASN A 1 179 ? -9.834 12.502 16.965 1.00 88.19 179 ASN A CA 1
ATOM 1500 C C . ASN A 1 179 ? -9.736 13.112 15.555 1.00 88.19 179 ASN A C 1
ATOM 1502 O O . ASN A 1 179 ? -8.938 14.024 15.333 1.00 88.19 179 ASN A O 1
ATOM 1506 N N . PHE A 1 180 ? -10.531 12.596 14.618 1.00 89.50 180 PHE A N 1
ATOM 1507 C CA . PHE A 1 180 ? -10.590 13.099 13.249 1.00 89.50 180 PHE A CA 1
ATOM 1508 C C . PHE A 1 180 ? -11.005 14.574 13.208 1.00 89.50 180 PHE A C 1
ATOM 1510 O O . PHE A 1 180 ? -11.909 15.010 13.926 1.00 89.50 180 PHE A O 1
ATOM 1517 N N . THR A 1 181 ? -10.353 15.326 12.333 1.00 91.31 181 THR A N 1
ATOM 1518 C CA . THR A 1 181 ? -10.726 16.692 11.960 1.00 91.31 181 THR A CA 1
ATOM 1519 C C . THR A 1 181 ? -11.959 16.703 11.051 1.00 91.31 181 THR A C 1
ATOM 1521 O O . THR A 1 181 ? -12.305 15.695 10.433 1.00 91.31 181 THR A O 1
ATOM 1524 N N . THR A 1 182 ? -12.614 17.860 10.921 1.00 89.75 182 THR A N 1
ATOM 1525 C CA . THR A 1 182 ? -13.756 18.034 10.006 1.00 89.75 182 THR A CA 1
ATOM 1526 C C . THR A 1 182 ? -13.395 17.659 8.565 1.00 89.75 182 THR A C 1
ATOM 1528 O O . THR A 1 182 ? -14.149 16.938 7.921 1.00 89.75 182 THR A O 1
ATOM 1531 N N . GLU A 1 183 ? -12.209 18.057 8.091 1.00 89.94 183 GLU A N 1
ATOM 1532 C CA . GLU A 1 183 ? -11.713 17.746 6.740 1.00 89.94 183 GLU A CA 1
ATOM 1533 C C . GLU A 1 183 ? -11.556 16.229 6.513 1.00 89.94 183 GLU A C 1
ATOM 1535 O O . GLU A 1 183 ? -11.926 15.705 5.461 1.00 89.94 183 GLU A O 1
ATOM 1540 N N . GLU A 1 184 ? -11.066 15.492 7.516 1.00 89.25 184 GLU A N 1
ATOM 1541 C CA . GLU A 1 184 ? -10.950 14.028 7.457 1.00 89.25 184 GLU A CA 1
ATOM 1542 C C . GLU A 1 184 ? -12.322 13.338 7.480 1.00 89.25 184 GLU A C 1
ATOM 1544 O O . GLU A 1 184 ? -12.525 12.356 6.762 1.00 89.25 184 GLU A O 1
ATOM 1549 N N . ILE A 1 185 ? -13.288 13.854 8.250 1.00 91.38 185 ILE A N 1
ATOM 1550 C CA . ILE A 1 185 ? -14.668 13.339 8.269 1.00 91.38 185 ILE A CA 1
ATOM 1551 C C . ILE A 1 185 ? -15.389 13.607 6.941 1.00 91.38 185 ILE A C 1
ATOM 1553 O O . ILE A 1 185 ? -16.072 12.716 6.426 1.00 91.38 185 ILE A O 1
ATOM 1557 N N . GLU A 1 186 ? -15.208 14.782 6.337 1.00 90.38 186 GLU A N 1
ATOM 1558 C CA . GLU A 1 186 ? -15.729 15.091 5.001 1.00 90.38 186 GLU A CA 1
ATOM 1559 C C . GLU A 1 186 ? -15.145 14.140 3.946 1.00 90.38 186 GLU A C 1
ATOM 1561 O O . GLU A 1 186 ? -15.896 13.519 3.186 1.00 90.38 186 GLU A O 1
ATOM 1566 N N . LEU A 1 187 ? -13.822 13.932 3.954 1.00 89.56 187 LEU A N 1
ATOM 1567 C CA . LEU A 1 187 ? -13.140 12.989 3.064 1.00 89.56 187 LEU A CA 1
ATOM 1568 C C . LEU A 1 187 ? -13.639 11.543 3.259 1.00 89.56 187 LEU A C 1
ATOM 1570 O O . LEU A 1 187 ? -13.905 10.836 2.282 1.00 89.56 187 LEU A O 1
ATOM 1574 N N . ALA A 1 188 ? -13.826 11.107 4.508 1.00 89.94 188 ALA A N 1
ATOM 1575 C CA . ALA A 1 188 ? -14.376 9.792 4.843 1.00 89.94 188 ALA A CA 1
ATOM 1576 C C . ALA A 1 188 ? -15.823 9.608 4.380 1.00 89.94 188 ALA A C 1
ATOM 1578 O O . ALA A 1 188 ? -16.222 8.502 3.996 1.00 89.94 188 ALA A O 1
ATOM 1579 N N . THR A 1 189 ? -16.606 10.684 4.404 1.00 90.88 189 THR A N 1
ATOM 1580 C CA . THR A 1 189 ? -18.003 10.697 3.968 1.00 90.88 189 THR A CA 1
ATOM 1581 C C . THR A 1 189 ? -18.087 10.606 2.446 1.00 90.88 189 THR A C 1
ATOM 1583 O O . THR A 1 189 ? -18.799 9.746 1.928 1.00 90.88 189 THR A O 1
ATOM 1586 N N . GLN A 1 190 ? -17.275 11.384 1.719 1.00 90.62 190 GLN A N 1
ATOM 1587 C CA . GLN A 1 190 ? -17.151 11.299 0.256 1.00 90.62 190 GLN A CA 1
ATOM 1588 C C . GLN A 1 190 ? -16.725 9.894 -0.207 1.00 90.62 190 GLN A C 1
ATOM 1590 O O . GLN A 1 190 ? -17.288 9.351 -1.160 1.00 90.62 190 GLN A O 1
ATOM 1595 N N . ARG A 1 191 ? -15.783 9.269 0.514 1.00 89.00 191 ARG A N 1
ATOM 1596 C CA . ARG A 1 191 ? -15.319 7.887 0.282 1.00 89.00 191 ARG A CA 1
ATOM 1597 C C . ARG A 1 191 ? -16.287 6.802 0.773 1.00 89.00 191 ARG A C 1
ATOM 1599 O O . ARG A 1 191 ? -16.068 5.629 0.493 1.00 89.00 191 ARG A O 1
ATOM 1606 N N . LYS A 1 192 ? -17.375 7.169 1.464 1.00 92.62 192 LYS A N 1
ATOM 1607 C CA . LYS A 1 192 ? -18.393 6.268 2.050 1.00 92.62 192 LYS A CA 1
ATOM 1608 C C . LYS A 1 192 ? -17.869 5.317 3.140 1.00 92.62 192 LYS A C 1
ATOM 1610 O O . LYS A 1 192 ? -18.535 4.331 3.456 1.00 92.62 192 LYS A O 1
ATOM 1615 N N . ILE A 1 193 ? -16.726 5.633 3.753 1.00 92.31 193 ILE A N 1
ATOM 1616 C CA . ILE A 1 193 ? -16.087 4.820 4.804 1.00 92.31 193 ILE A CA 1
ATOM 1617 C C . ILE A 1 193 ? -16.275 5.370 6.227 1.00 92.31 193 ILE A C 1
ATOM 1619 O O . ILE A 1 193 ? -15.916 4.693 7.188 1.00 92.31 193 ILE A O 1
ATOM 1623 N N . VAL A 1 194 ? -16.850 6.569 6.386 1.00 92.62 194 VAL A N 1
ATOM 1624 C CA . VAL A 1 194 ? -16.997 7.259 7.687 1.00 92.62 194 VAL A CA 1
ATOM 1625 C C . VAL A 1 194 ? -17.634 6.388 8.783 1.00 92.62 194 VAL A C 1
ATOM 1627 O O . VAL A 1 194 ? -17.118 6.319 9.895 1.00 92.62 194 VAL A O 1
ATOM 1630 N N . HIS A 1 195 ? -18.687 5.634 8.454 1.00 92.12 195 HIS A N 1
ATOM 1631 C CA . HIS A 1 195 ? -19.370 4.735 9.398 1.00 92.12 195 HIS A CA 1
ATOM 1632 C C . HIS A 1 195 ? -18.571 3.473 9.757 1.00 92.12 195 HIS A C 1
ATOM 1634 O O . HIS A 1 195 ? -18.935 2.790 10.710 1.00 92.12 195 HIS A O 1
ATOM 1640 N N . THR A 1 196 ? -17.531 3.146 8.985 1.00 92.88 196 THR A N 1
ATOM 1641 C CA . THR A 1 196 ? -16.618 2.031 9.262 1.00 92.88 196 THR A CA 1
ATOM 1642 C C . THR A 1 196 ? -15.462 2.502 10.136 1.00 92.88 196 THR A C 1
ATOM 1644 O O . THR A 1 196 ? -15.149 1.849 11.123 1.00 92.88 196 THR A O 1
ATOM 1647 N N . ILE A 1 197 ? -14.840 3.643 9.811 1.00 92.75 197 ILE A N 1
ATOM 1648 C CA . ILE A 1 197 ? -13.653 4.127 10.539 1.00 92.75 197 ILE A CA 1
ATOM 1649 C C . ILE A 1 197 ? -13.997 4.772 11.889 1.00 92.75 197 ILE A C 1
ATOM 1651 O O . ILE A 1 197 ? -13.179 4.720 12.805 1.00 92.75 197 ILE A O 1
ATOM 1655 N N . VAL A 1 198 ? -15.194 5.355 12.036 1.00 92.06 198 VAL A N 1
ATOM 1656 C CA . VAL A 1 198 ? -15.648 5.981 13.287 1.00 92.06 198 VAL A CA 1
ATOM 1657 C C . VAL A 1 198 ? -16.606 5.045 14.037 1.00 92.06 198 VAL A C 1
ATOM 1659 O O . VAL A 1 198 ? -17.703 4.782 13.537 1.00 92.06 198 VAL A O 1
ATOM 1662 N N . PRO A 1 199 ? -16.277 4.592 15.263 1.00 91.19 199 PRO A N 1
ATOM 1663 C CA . PRO A 1 199 ? -17.194 3.814 16.097 1.00 91.19 199 PRO A CA 1
ATOM 1664 C C . PRO A 1 199 ? -18.501 4.567 16.402 1.00 91.19 199 PRO A C 1
ATOM 1666 O O . PRO A 1 199 ? -18.465 5.750 16.750 1.00 91.19 199 PRO A O 1
ATOM 1669 N N . LYS A 1 200 ? -19.652 3.869 16.372 1.00 90.19 200 LYS A N 1
ATOM 1670 C CA . LYS A 1 200 ? -21.006 4.453 16.557 1.00 90.19 200 LYS A CA 1
ATOM 1671 C C . LYS A 1 200 ? -21.127 5.403 17.760 1.00 90.19 200 LYS A C 1
ATOM 1673 O O . LYS A 1 200 ? -21.783 6.438 17.673 1.00 90.19 200 LYS A O 1
ATOM 1678 N N . ARG A 1 201 ? -20.437 5.094 18.866 1.00 89.06 201 ARG A N 1
ATOM 1679 C CA . ARG A 1 201 ? -20.393 5.909 20.099 1.00 89.06 201 ARG A CA 1
ATOM 1680 C C . ARG A 1 201 ? -19.884 7.349 19.903 1.00 89.06 201 ARG A C 1
ATOM 1682 O O . ARG A 1 201 ? -20.177 8.194 20.739 1.00 89.06 201 ARG A O 1
ATOM 1689 N N . LEU A 1 202 ? -19.137 7.630 18.830 1.00 89.12 202 LEU A N 1
ATOM 1690 C CA . LEU A 1 202 ? -18.559 8.949 18.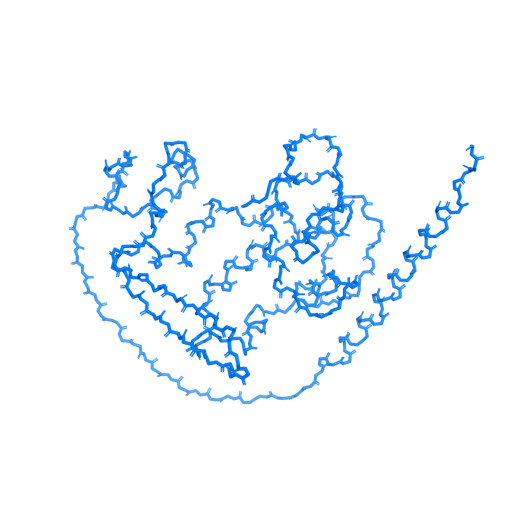534 1.00 89.12 202 LEU A CA 1
ATOM 1691 C C . LEU A 1 202 ? -19.325 9.737 17.458 1.00 89.12 202 LEU A C 1
ATOM 1693 O O . LEU A 1 202 ? -19.044 10.919 17.275 1.00 89.12 202 LEU A O 1
ATOM 1697 N N . TRP A 1 203 ? -20.310 9.139 16.775 1.00 91.88 203 TRP A N 1
ATOM 1698 C CA . TRP A 1 203 ? -21.008 9.788 15.652 1.00 91.88 203 TRP A CA 1
ATOM 1699 C C . TRP A 1 203 ? -21.648 11.125 16.047 1.00 91.88 203 TRP A C 1
ATOM 1701 O O . TRP A 1 203 ? -21.440 12.129 15.372 1.00 91.88 203 TRP A O 1
ATOM 1711 N N . LYS A 1 204 ? -22.325 11.177 17.204 1.00 89.75 204 LYS A N 1
ATOM 1712 C CA . LYS A 1 204 ? -22.934 12.412 17.736 1.00 89.75 204 LYS A CA 1
ATOM 1713 C C . LYS A 1 204 ? -21.911 13.505 18.068 1.00 89.75 204 LYS A C 1
ATOM 1715 O O . LYS A 1 204 ? -22.231 14.679 17.943 1.00 89.75 204 LYS A O 1
ATOM 1720 N N . GLN A 1 205 ? -20.702 13.133 18.496 1.00 88.38 205 GLN A N 1
ATOM 1721 C CA . GLN A 1 205 ? -19.631 14.081 18.824 1.00 88.38 205 GLN A CA 1
ATOM 1722 C C . GLN A 1 205 ? -18.985 14.671 17.561 1.00 88.38 205 GLN A C 1
ATOM 1724 O O . GLN A 1 205 ? -18.553 15.819 17.578 1.00 88.38 205 GLN A O 1
ATOM 1729 N N . LEU A 1 206 ? -18.927 13.889 16.479 1.00 87.56 206 LEU A N 1
ATOM 1730 C CA . LEU A 1 206 ? -18.280 14.248 15.213 1.00 87.56 206 LEU A CA 1
ATOM 1731 C C . LEU A 1 206 ? -19.272 14.701 14.123 1.00 87.56 206 LEU A C 1
ATOM 1733 O O . LEU A 1 206 ? -18.879 14.863 12.973 1.00 87.56 206 LEU A O 1
ATOM 1737 N N . GLY A 1 207 ? -20.551 14.902 14.464 1.00 86.75 207 GLY A N 1
ATOM 1738 C CA . GLY A 1 207 ? -21.575 15.397 13.532 1.00 86.75 207 GLY A CA 1
ATOM 1739 C C . GLY A 1 207 ? -21.997 14.406 12.438 1.00 86.75 207 GLY A C 1
ATOM 1740 O O . GLY A 1 207 ? -22.501 14.826 11.403 1.00 86.75 207 GLY A O 1
ATOM 1741 N N . ILE A 1 208 ? -21.791 13.103 12.645 1.00 89.31 208 ILE A N 1
ATOM 1742 C CA . ILE A 1 208 ? -22.091 12.054 11.660 1.00 89.31 208 ILE A CA 1
ATOM 1743 C C . ILE A 1 208 ? -23.548 11.600 11.821 1.00 89.31 208 ILE A C 1
ATOM 1745 O O . ILE A 1 208 ? -23.954 11.150 12.897 1.00 89.31 208 ILE A O 1
ATOM 1749 N N . GLU A 1 209 ? -24.332 11.690 10.747 1.00 85.88 209 GLU A N 1
ATOM 1750 C CA . GLU A 1 209 ? -25.721 11.219 10.708 1.00 85.88 209 GLU A CA 1
ATOM 1751 C C . GLU A 1 209 ? -25.805 9.685 10.809 1.00 85.88 209 GLU A C 1
ATOM 1753 O O . GLU A 1 209 ? -24.913 8.966 10.358 1.00 85.88 209 GLU A O 1
ATOM 1758 N N . SER A 1 210 ? -26.885 9.148 11.386 1.00 76.94 210 SER A N 1
ATOM 1759 C CA . SER A 1 210 ? -27.098 7.694 11.390 1.00 76.94 210 SER A CA 1
ATOM 1760 C C . SER A 1 210 ? -27.633 7.221 10.039 1.00 76.94 210 SER A C 1
ATOM 1762 O O . SER A 1 210 ? -28.441 7.903 9.410 1.00 76.94 210 SER A O 1
ATOM 1764 N N . LYS A 1 211 ? -27.256 6.012 9.607 1.00 69.94 211 LYS A N 1
ATOM 1765 C CA . LYS A 1 211 ? -27.945 5.363 8.485 1.00 69.94 211 LYS A CA 1
ATOM 1766 C C . LYS A 1 211 ? -29.367 5.007 8.920 1.00 69.94 211 LYS A C 1
ATOM 1768 O O . LYS A 1 211 ? -29.552 4.333 9.932 1.00 69.94 211 LYS A O 1
ATOM 1773 N N . ASN A 1 212 ? -30.358 5.416 8.126 1.00 47.09 212 ASN A N 1
ATOM 1774 C CA . ASN A 1 212 ? -31.764 5.049 8.320 1.00 47.09 212 ASN A CA 1
ATOM 1775 C C . ASN A 1 212 ? -31.911 3.515 8.379 1.00 47.09 212 ASN A C 1
ATOM 1777 O O . ASN A 1 212 ? -31.858 2.854 7.342 1.00 47.09 212 ASN A O 1
ATOM 1781 N N . GLY A 1 213 ? -32.065 2.962 9.587 1.00 50.56 213 GLY A N 1
ATOM 1782 C CA . GLY A 1 213 ? -32.159 1.518 9.839 1.00 50.56 213 GLY A CA 1
ATOM 1783 C C . GLY A 1 213 ? -31.438 1.021 11.099 1.00 50.56 213 GLY A C 1
ATOM 1784 O O . GLY A 1 213 ? -31.789 -0.042 11.595 1.00 50.56 213 GLY A O 1
ATOM 1785 N N . ASP A 1 214 ? -30.478 1.778 11.643 1.00 47.09 214 ASP A N 1
ATOM 1786 C CA . ASP A 1 214 ? -29.745 1.420 12.871 1.00 47.09 214 ASP A CA 1
ATOM 1787 C C . ASP A 1 214 ? -30.488 1.871 14.154 1.00 47.09 214 ASP A C 1
ATOM 1789 O O . ASP A 1 214 ? -29.962 2.672 14.930 1.00 47.09 214 ASP A O 1
ATOM 1793 N N . ASP A 1 215 ? -31.710 1.371 14.370 1.00 37.22 215 ASP A N 1
ATOM 1794 C CA . ASP A 1 215 ? -32.413 1.482 15.662 1.00 37.22 215 ASP A CA 1
ATOM 1795 C C . ASP A 1 215 ? -32.353 0.153 16.442 1.00 37.22 215 ASP A C 1
ATOM 1797 O O . ASP A 1 215 ? -32.106 -0.916 15.879 1.00 37.22 215 ASP A O 1
ATOM 1801 N N . ASP A 1 216 ? -32.487 0.238 17.760 1.00 41.03 216 ASP A N 1
ATOM 1802 C CA . ASP A 1 216 ? -31.893 -0.707 18.711 1.00 41.03 216 ASP A CA 1
ATOM 1803 C C . ASP A 1 216 ? -32.510 -2.127 18.697 1.00 41.03 216 ASP A C 1
ATOM 1805 O O . ASP A 1 216 ? -33.706 -2.310 18.937 1.00 41.03 216 ASP A O 1
ATOM 1809 N N . THR A 1 217 ? -31.697 -3.179 18.516 1.00 33.22 217 THR A N 1
ATOM 1810 C CA . THR A 1 217 ? -31.917 -4.449 19.246 1.00 33.22 217 THR A CA 1
ATOM 1811 C C . THR A 1 217 ? -30.688 -5.355 19.292 1.00 33.22 217 THR A C 1
ATOM 1813 O O . THR A 1 217 ? -30.236 -5.928 18.300 1.00 33.22 217 THR A O 1
ATOM 1816 N N . SER A 1 218 ? -30.214 -5.594 20.509 1.00 37.88 218 SER A N 1
ATOM 1817 C CA . SER A 1 218 ? -29.221 -6.609 20.839 1.00 37.88 218 SER A CA 1
ATOM 1818 C C . SER A 1 218 ? -29.760 -8.037 20.653 1.00 37.88 218 SER A C 1
ATOM 1820 O O . SER A 1 218 ? -30.750 -8.438 21.265 1.00 37.88 218 SER A O 1
ATOM 1822 N N . LYS A 1 219 ? -29.055 -8.858 19.862 1.00 29.25 219 LYS A N 1
ATOM 1823 C CA . LYS A 1 219 ? -29.161 -10.327 19.908 1.00 29.25 219 LYS A CA 1
ATOM 1824 C C . LYS A 1 219 ? -27.785 -10.976 19.840 1.00 29.25 219 LYS A C 1
ATOM 1826 O O . LYS A 1 219 ? -27.223 -11.173 18.768 1.00 29.25 219 LYS A O 1
ATOM 1831 N N . ALA A 1 220 ? -27.281 -11.361 21.008 1.00 32.53 220 ALA A N 1
ATOM 1832 C CA . ALA A 1 220 ? -26.203 -12.332 21.105 1.00 32.53 220 ALA A CA 1
ATOM 1833 C C . ALA A 1 220 ? -26.688 -13.689 20.567 1.00 32.53 220 ALA A C 1
ATOM 1835 O O . ALA A 1 220 ? -27.728 -14.190 20.995 1.00 32.53 220 ALA A O 1
ATOM 1836 N N . VAL A 1 221 ? -25.921 -14.298 19.662 1.00 30.66 221 VAL A N 1
ATOM 1837 C CA . VAL A 1 221 ? -26.094 -15.700 19.262 1.00 30.66 221 VAL A CA 1
ATOM 1838 C C . VAL A 1 221 ? -24.724 -16.364 19.283 1.00 30.66 221 VAL A C 1
ATOM 1840 O O . VAL A 1 221 ? -23.882 -16.112 18.426 1.00 30.66 221 VAL A O 1
ATOM 1843 N N . ALA A 1 222 ? -24.503 -17.215 20.283 1.00 30.28 222 ALA A N 1
ATOM 1844 C CA . ALA A 1 222 ? -23.349 -18.103 20.318 1.00 30.28 222 ALA A CA 1
ATOM 1845 C C . ALA A 1 222 ? -23.483 -19.166 19.211 1.00 30.28 222 ALA A C 1
ATOM 1847 O O . ALA A 1 222 ? -24.532 -19.798 19.083 1.00 30.28 222 ALA A O 1
ATOM 1848 N N . GLY A 1 223 ? -22.425 -19.359 18.417 1.00 27.67 223 GLY A N 1
ATOM 1849 C CA . GLY A 1 223 ? -22.416 -20.242 17.246 1.00 27.67 223 GLY A CA 1
ATOM 1850 C C . GLY A 1 223 ? -21.176 -21.133 17.206 1.00 27.67 223 GLY A C 1
ATOM 1851 O O . GLY A 1 223 ? -20.126 -20.734 16.715 1.00 27.67 223 GLY A O 1
ATOM 1852 N N . SER A 1 224 ? -21.317 -22.342 17.741 1.00 26.73 224 SER A N 1
ATOM 1853 C CA . SER A 1 224 ? -20.305 -23.394 17.889 1.00 26.73 224 SER A CA 1
ATOM 1854 C C . SER A 1 224 ? -19.414 -23.648 16.660 1.00 26.73 224 SER A C 1
ATOM 1856 O O . SER A 1 224 ? -19.907 -23.852 15.554 1.00 26.73 224 SER A O 1
ATOM 1858 N N . ARG A 1 225 ? -18.099 -23.785 16.885 1.00 23.73 225 ARG A N 1
ATOM 1859 C CA . ARG A 1 225 ? -17.113 -24.282 15.906 1.00 23.73 225 ARG A CA 1
ATOM 1860 C C . ARG A 1 225 ? -17.120 -25.821 15.874 1.00 23.73 225 ARG A C 1
ATOM 1862 O O . ARG A 1 225 ? -16.762 -26.419 16.888 1.00 23.73 225 ARG A O 1
ATOM 1869 N N . PRO A 1 226 ? -17.447 -26.490 14.752 1.00 26.50 226 PRO A N 1
ATOM 1870 C CA . PRO A 1 226 ? -17.183 -27.914 14.600 1.00 26.50 226 PRO A CA 1
ATOM 1871 C C . PRO A 1 226 ? -15.741 -28.138 14.128 1.00 26.50 226 PRO A C 1
ATOM 1873 O O . PRO A 1 226 ? -15.284 -27.565 13.139 1.00 26.50 226 PRO A O 1
ATOM 1876 N N . SER A 1 227 ? -15.022 -29.003 14.834 1.00 24.84 227 SER A N 1
ATOM 1877 C CA . SER A 1 227 ? -13.777 -29.596 14.356 1.00 24.84 227 SER A CA 1
ATOM 1878 C C . SER A 1 227 ? -14.072 -30.629 13.265 1.00 24.84 227 SER A C 1
ATOM 1880 O O . SER A 1 227 ? -15.040 -31.382 13.364 1.00 24.84 227 SER A O 1
ATOM 1882 N N . ASN A 1 228 ? -13.204 -30.739 12.254 1.00 26.66 228 ASN A N 1
ATOM 1883 C CA . ASN A 1 228 ? -13.004 -32.038 11.619 1.00 26.66 228 ASN A CA 1
ATOM 1884 C C . ASN A 1 228 ? -11.628 -32.174 10.965 1.00 26.66 228 ASN A C 1
ATOM 1886 O O . ASN A 1 228 ? -11.236 -31.397 10.098 1.00 26.66 228 ASN A O 1
ATOM 1890 N N . THR A 1 229 ? -10.912 -33.205 11.391 1.00 23.27 229 THR A N 1
ATOM 1891 C CA . THR A 1 229 ? -9.597 -33.591 10.886 1.00 23.27 229 THR A CA 1
ATOM 1892 C C . THR A 1 229 ? -9.771 -34.523 9.692 1.00 23.27 229 THR A C 1
ATOM 1894 O O . THR A 1 229 ? -10.504 -35.506 9.808 1.00 23.27 229 THR A O 1
ATOM 1897 N N . LYS A 1 230 ? -9.026 -34.325 8.596 1.00 26.11 230 LYS A N 1
ATOM 1898 C CA . LYS A 1 230 ? -8.509 -35.467 7.821 1.00 26.11 230 LYS A CA 1
ATOM 1899 C C . LYS A 1 230 ? -7.329 -35.116 6.922 1.00 26.11 230 LYS A C 1
ATOM 1901 O O . LYS A 1 230 ? -7.375 -34.209 6.102 1.00 26.11 230 LYS A O 1
ATOM 1906 N N . THR A 1 231 ? -6.280 -35.902 7.108 1.00 22.58 231 THR A N 1
ATOM 1907 C CA . THR A 1 231 ? -4.992 -35.872 6.424 1.00 22.58 231 THR A CA 1
ATOM 1908 C C . THR A 1 231 ? -5.11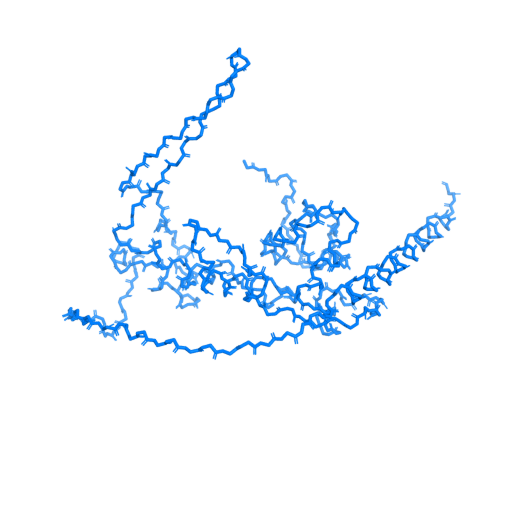1 -36.277 4.956 1.00 22.58 231 THR A C 1
ATOM 1910 O O . THR A 1 231 ? -5.806 -37.247 4.650 1.00 22.58 231 THR A O 1
ATOM 1913 N N . LYS A 1 232 ? -4.299 -35.668 4.086 1.00 25.19 232 LYS A N 1
ATOM 1914 C CA . LYS A 1 232 ? -3.521 -36.431 3.100 1.00 25.19 232 LYS A CA 1
ATOM 1915 C C . LYS A 1 232 ? -2.221 -35.708 2.744 1.00 25.19 232 LYS A C 1
ATOM 1917 O O . LYS A 1 232 ? -2.208 -34.508 2.503 1.00 25.19 232 LYS A O 1
ATOM 1922 N N . THR A 1 233 ? -1.144 -36.478 2.801 1.00 23.66 233 THR A N 1
ATOM 1923 C CA . THR A 1 233 ? 0.219 -36.164 2.362 1.00 23.66 233 THR A CA 1
ATOM 1924 C C . THR A 1 233 ? 0.288 -35.935 0.857 1.00 23.66 233 THR A C 1
ATOM 1926 O O . THR A 1 233 ? -0.465 -36.593 0.148 1.00 23.66 233 THR A O 1
ATOM 1929 N N . ASP A 1 234 ? 1.249 -35.127 0.394 1.00 24.14 234 ASP A N 1
ATOM 1930 C CA . ASP A 1 234 ? 2.096 -35.477 -0.759 1.00 24.14 234 ASP A CA 1
ATOM 1931 C C . ASP A 1 234 ? 3.370 -34.614 -0.846 1.00 24.14 234 ASP A C 1
ATOM 1933 O O . ASP A 1 234 ? 3.468 -33.528 -0.271 1.00 24.14 234 ASP A O 1
ATOM 1937 N N . THR A 1 235 ? 4.361 -35.147 -1.562 1.00 26.00 235 THR A N 1
ATOM 1938 C CA . THR A 1 235 ? 5.780 -34.746 -1.558 1.00 26.00 235 THR A CA 1
ATOM 1939 C C . THR A 1 235 ? 6.368 -34.937 -2.973 1.00 26.00 235 THR A C 1
ATOM 1941 O O . THR A 1 235 ? 5.831 -35.713 -3.754 1.00 26.00 235 THR A O 1
ATOM 1944 N N . MET A 1 236 ? 7.460 -34.297 -3.410 1.00 30.45 236 MET A N 1
ATOM 1945 C CA . MET A 1 236 ? 8.481 -33.481 -2.732 1.00 30.45 236 MET A CA 1
ATOM 1946 C C . MET A 1 236 ? 9.125 -32.499 -3.746 1.00 30.45 236 MET A C 1
ATOM 1948 O O . MET A 1 236 ? 9.003 -32.700 -4.947 1.00 30.45 236 MET A O 1
ATOM 1952 N N . SER A 1 237 ? 9.904 -31.518 -3.266 1.00 32.62 237 SER A N 1
ATOM 1953 C CA . SER A 1 237 ? 11.126 -31.013 -3.939 1.00 32.62 237 SER A CA 1
ATOM 1954 C C . SER A 1 237 ? 11.059 -30.557 -5.419 1.00 32.62 237 SER A C 1
ATOM 1956 O O . SER A 1 237 ? 11.266 -31.352 -6.335 1.00 32.62 237 SER A O 1
ATOM 1958 N N . SER A 1 238 ? 11.015 -29.236 -5.655 1.00 32.12 238 SER A N 1
ATOM 1959 C CA . SER A 1 238 ? 11.534 -28.635 -6.910 1.00 32.12 238 SER A CA 1
ATOM 1960 C C . SER A 1 238 ? 12.110 -27.205 -6.809 1.00 32.12 238 SER A C 1
ATOM 1962 O O . SER A 1 238 ? 12.718 -26.730 -7.767 1.00 32.12 238 SER A O 1
ATOM 1964 N N . GLY A 1 239 ? 11.970 -26.509 -5.671 1.00 36.34 239 GLY A N 1
ATOM 1965 C CA . GLY A 1 239 ? 12.216 -25.057 -5.586 1.00 36.34 239 GLY A CA 1
ATOM 1966 C C . GLY A 1 239 ? 13.666 -24.585 -5.786 1.00 36.34 239 GLY A C 1
ATOM 1967 O O . GLY A 1 239 ? 13.879 -23.536 -6.391 1.00 36.34 239 GLY A O 1
ATOM 1968 N N . SER A 1 240 ? 14.662 -25.354 -5.326 1.00 41.75 240 SER A N 1
ATOM 1969 C CA . SER A 1 240 ? 16.061 -24.888 -5.250 1.00 41.75 240 SER A CA 1
ATOM 1970 C C . SER A 1 240 ? 16.657 -24.534 -6.618 1.00 41.75 240 SER A C 1
ATOM 1972 O O . SER A 1 240 ? 17.219 -23.457 -6.793 1.00 41.75 240 SER A O 1
ATOM 1974 N N . SER A 1 241 ? 16.489 -25.411 -7.614 1.00 45.53 241 SER A N 1
ATOM 1975 C CA . SER A 1 241 ? 17.107 -25.240 -8.939 1.00 45.53 241 SER A CA 1
ATOM 1976 C C . SER A 1 241 ? 16.516 -24.063 -9.727 1.00 45.53 241 SER A C 1
ATOM 1978 O O . SER A 1 241 ? 17.235 -23.387 -10.460 1.00 45.53 241 SER A O 1
ATOM 1980 N N . GLN A 1 242 ? 15.223 -23.768 -9.545 1.00 40.22 242 GLN A N 1
ATOM 1981 C CA . GLN A 1 242 ? 14.581 -22.626 -10.201 1.00 40.22 242 GLN A CA 1
ATOM 1982 C C . GLN A 1 242 ? 15.036 -21.295 -9.589 1.00 40.22 242 GLN A C 1
ATOM 1984 O O . GLN A 1 242 ? 15.314 -20.353 -10.326 1.00 40.22 242 GLN A O 1
ATOM 1989 N N . GLN A 1 243 ? 15.164 -21.221 -8.261 1.00 42.84 243 GLN A N 1
ATOM 1990 C CA . GLN A 1 243 ? 15.649 -20.017 -7.575 1.00 42.84 243 GLN A CA 1
ATOM 1991 C C . GLN A 1 243 ? 17.112 -19.702 -7.923 1.00 42.84 243 GLN A C 1
ATOM 1993 O O . GLN A 1 243 ? 17.454 -18.541 -8.140 1.00 42.84 243 GLN A O 1
ATOM 1998 N N . GLU A 1 244 ? 17.959 -20.725 -8.033 1.00 48.22 244 GLU A N 1
ATOM 1999 C CA . GLU A 1 244 ? 19.375 -20.582 -8.387 1.00 48.22 244 GLU A CA 1
ATOM 2000 C C . GLU A 1 244 ? 19.568 -20.140 -9.852 1.00 48.22 244 GLU A C 1
ATOM 2002 O O . GLU A 1 244 ? 20.319 -19.202 -10.129 1.00 48.22 244 GLU A O 1
ATOM 2007 N N . TYR A 1 245 ? 18.795 -20.711 -10.786 1.00 52.94 245 TYR A N 1
ATOM 2008 C CA . TYR A 1 245 ? 18.760 -20.264 -12.184 1.00 52.94 245 TYR A CA 1
ATOM 2009 C C . TYR A 1 245 ? 18.287 -18.805 -12.322 1.00 52.94 245 TYR A C 1
ATOM 2011 O O . TYR A 1 245 ? 18.894 -18.019 -13.052 1.00 52.94 245 TYR A O 1
ATOM 2019 N N . VAL A 1 246 ? 17.250 -18.411 -11.576 1.00 49.62 246 VAL A N 1
ATOM 2020 C CA . VAL A 1 246 ? 16.754 -17.026 -11.538 1.00 49.62 246 VAL A CA 1
ATOM 2021 C C . VAL A 1 246 ? 17.829 -16.052 -11.062 1.00 49.62 246 VAL A C 1
ATOM 2023 O O . VAL A 1 246 ? 18.028 -15.019 -11.701 1.00 49.62 246 VAL A O 1
ATOM 2026 N N . LEU A 1 247 ? 18.547 -16.391 -9.987 1.00 53.34 247 LEU A N 1
ATOM 2027 C CA . LEU A 1 247 ? 19.655 -15.576 -9.487 1.00 53.34 247 LEU A CA 1
ATOM 2028 C C . LEU A 1 247 ? 20.748 -15.419 -10.552 1.00 53.34 247 LEU A C 1
ATOM 2030 O O . LEU A 1 247 ? 21.127 -14.290 -10.853 1.00 53.34 247 LEU A O 1
ATOM 2034 N N . SER A 1 248 ? 21.178 -16.512 -11.196 1.00 57.19 248 SER A N 1
ATOM 2035 C CA . SER A 1 248 ? 22.203 -16.431 -12.249 1.00 57.19 248 SER A CA 1
ATOM 2036 C C . SER A 1 248 ? 21.782 -15.554 -13.434 1.00 57.19 248 SER A C 1
ATOM 2038 O O . SER A 1 248 ? 22.569 -14.729 -13.897 1.00 57.19 248 SER A O 1
ATOM 2040 N N . ARG A 1 249 ? 20.530 -15.672 -13.906 1.00 58.50 249 ARG A N 1
ATOM 2041 C CA . ARG A 1 249 ? 20.096 -14.952 -15.108 1.00 58.50 249 ARG A CA 1
ATOM 2042 C C . ARG A 1 249 ? 19.844 -13.473 -14.841 1.00 58.50 249 ARG A C 1
ATOM 2044 O O . ARG A 1 249 ? 20.115 -12.662 -15.718 1.00 58.50 249 ARG A O 1
ATOM 2051 N N . VAL A 1 250 ? 19.349 -13.098 -13.660 1.00 54.91 250 VAL A N 1
ATOM 2052 C CA . VAL A 1 250 ? 19.153 -11.675 -13.334 1.00 54.91 250 VAL A CA 1
ATOM 2053 C C . VAL A 1 250 ? 20.471 -10.997 -12.952 1.00 54.91 250 VAL A C 1
ATOM 2055 O O . VAL A 1 250 ? 20.666 -9.843 -13.328 1.00 54.91 250 VAL A O 1
ATOM 2058 N N . GLN A 1 251 ? 21.418 -11.709 -12.331 1.00 54.62 251 GLN A N 1
ATOM 2059 C CA . GLN A 1 251 ? 22.764 -11.175 -12.108 1.00 54.62 251 GLN A CA 1
ATOM 2060 C C . GLN A 1 251 ? 23.460 -10.831 -13.440 1.00 54.62 251 GLN A C 1
ATOM 2062 O O . GLN A 1 251 ? 24.008 -9.739 -13.577 1.00 54.62 251 GLN A O 1
ATOM 2067 N N . GLU A 1 252 ? 23.345 -11.686 -14.462 1.00 59.59 252 GLU A N 1
ATOM 2068 C CA . GLU A 1 252 ? 23.855 -11.405 -15.815 1.00 59.59 252 GLU A CA 1
ATOM 2069 C C . GLU A 1 252 ? 23.236 -10.123 -16.421 1.00 59.59 252 GLU A C 1
ATOM 2071 O O . GLU A 1 252 ? 23.917 -9.333 -17.077 1.00 59.59 252 GLU A O 1
ATOM 2076 N N . ILE A 1 253 ? 21.949 -9.867 -16.156 1.00 53.28 253 ILE A N 1
ATOM 2077 C CA . ILE A 1 253 ? 21.237 -8.654 -16.597 1.00 53.28 253 ILE A CA 1
ATOM 2078 C C . ILE A 1 253 ? 21.731 -7.414 -15.835 1.00 53.28 253 ILE A C 1
ATOM 2080 O O . ILE A 1 253 ? 21.898 -6.349 -16.435 1.00 53.28 253 ILE A O 1
ATOM 2084 N N . ALA A 1 254 ? 21.990 -7.532 -14.531 1.00 52.81 254 ALA A N 1
ATOM 2085 C CA . ALA A 1 254 ? 22.554 -6.456 -13.718 1.00 52.81 254 ALA A CA 1
ATOM 2086 C C . ALA A 1 254 ? 23.989 -6.101 -14.155 1.00 52.81 254 ALA A C 1
ATOM 2088 O O . ALA A 1 254 ? 24.320 -4.923 -14.303 1.00 52.81 254 ALA A O 1
ATOM 2089 N N . GLU A 1 255 ? 24.819 -7.105 -14.446 1.00 63.72 255 GLU A N 1
ATOM 2090 C CA . GLU A 1 255 ? 26.179 -6.929 -14.968 1.00 63.72 255 GLU A CA 1
ATOM 2091 C C . GLU A 1 255 ? 26.170 -6.228 -16.340 1.00 63.72 255 GLU A C 1
ATOM 2093 O O . GLU A 1 255 ? 26.899 -5.252 -16.542 1.00 63.72 255 GLU A O 1
ATOM 2098 N N . GLN A 1 256 ? 25.269 -6.625 -17.249 1.00 56.06 256 GLN A N 1
ATOM 2099 C CA . GLN A 1 256 ? 25.086 -5.962 -18.549 1.00 56.06 256 GLN A CA 1
ATOM 2100 C C . GLN A 1 256 ? 24.634 -4.494 -18.429 1.00 56.06 256 GLN A C 1
ATOM 2102 O O . GLN A 1 256 ? 25.013 -3.669 -19.264 1.00 56.06 256 GLN A O 1
ATOM 2107 N N . ARG A 1 257 ? 23.866 -4.127 -17.393 1.00 61.75 257 ARG A N 1
ATOM 2108 C CA . ARG A 1 257 ? 23.480 -2.725 -17.130 1.00 61.75 257 ARG A CA 1
ATOM 2109 C C . ARG A 1 257 ? 24.660 -1.892 -16.639 1.00 61.75 257 ARG A C 1
ATOM 2111 O O . ARG A 1 257 ? 24.930 -0.838 -17.211 1.00 61.75 257 ARG A O 1
ATOM 2118 N N . GLN A 1 258 ? 25.437 -2.403 -15.682 1.00 56.19 258 GLN A N 1
ATOM 2119 C CA . GLN A 1 258 ? 26.660 -1.734 -15.218 1.00 56.19 258 GLN A CA 1
ATOM 2120 C C . GLN A 1 258 ? 27.690 -1.549 -16.349 1.00 56.19 258 GLN A C 1
ATOM 2122 O O . GLN A 1 258 ? 28.398 -0.542 -16.401 1.00 56.19 258 GLN A O 1
ATOM 2127 N N . GLU A 1 259 ? 27.781 -2.508 -17.273 1.00 64.81 259 GLU A N 1
ATOM 2128 C CA . GLU A 1 259 ? 28.595 -2.420 -18.492 1.00 64.81 259 GLU A CA 1
ATOM 2129 C C . GLU A 1 259 ? 28.120 -1.270 -19.410 1.00 64.81 259 GLU A C 1
ATOM 2131 O O . GLU A 1 259 ? 28.936 -0.494 -19.917 1.00 64.81 259 GLU A O 1
ATOM 2136 N N . GLN A 1 260 ? 26.804 -1.106 -19.595 1.00 58.09 260 GLN A N 1
ATOM 2137 C CA . GLN A 1 260 ? 26.224 -0.011 -20.386 1.00 58.09 260 GLN A CA 1
ATOM 2138 C C . GLN A 1 260 ? 26.407 1.365 -19.726 1.00 58.09 260 GLN A C 1
ATOM 2140 O O . GLN A 1 260 ? 26.734 2.329 -20.423 1.00 58.09 260 GLN A O 1
ATOM 2145 N N . GLU A 1 261 ? 26.281 1.465 -18.402 1.00 61.38 261 GLU A N 1
ATOM 2146 C CA . GLU A 1 261 ? 26.557 2.691 -17.639 1.00 61.38 261 GLU A CA 1
ATOM 2147 C C . GLU A 1 261 ? 28.025 3.124 -17.753 1.00 61.38 261 GLU A C 1
ATOM 2149 O O . GLU A 1 261 ? 28.317 4.282 -18.056 1.00 61.38 261 GLU A O 1
ATOM 2154 N N . LYS A 1 262 ? 28.977 2.192 -17.610 1.00 64.00 262 LYS A N 1
ATOM 2155 C CA . LYS A 1 262 ? 30.410 2.482 -17.813 1.00 64.00 262 LYS A CA 1
ATOM 2156 C C . LYS A 1 262 ? 30.675 3.027 -19.224 1.00 64.00 262 LYS A C 1
ATOM 2158 O O . LYS A 1 262 ? 31.422 3.995 -19.386 1.00 64.00 262 LYS A O 1
ATOM 2163 N N . ARG A 1 263 ? 30.011 2.461 -20.241 1.00 61.97 263 ARG A N 1
ATOM 2164 C CA . ARG A 1 263 ? 30.103 2.901 -21.647 1.00 61.97 263 ARG A CA 1
ATOM 2165 C C . ARG A 1 263 ? 29.414 4.246 -21.916 1.00 61.97 263 ARG A C 1
ATOM 2167 O O . ARG A 1 263 ? 29.861 4.969 -22.806 1.00 61.97 263 ARG A O 1
ATOM 2174 N N . SER A 1 264 ? 28.359 4.608 -21.182 1.00 50.31 264 SER A N 1
ATOM 2175 C CA . SER A 1 264 ? 27.692 5.912 -21.324 1.00 50.31 264 SER A CA 1
ATOM 2176 C C . SER A 1 264 ? 28.472 7.034 -20.626 1.00 50.31 264 SER A C 1
ATOM 2178 O O . SER A 1 264 ? 28.606 8.124 -21.183 1.00 50.31 264 SER A O 1
ATOM 2180 N N . VAL A 1 265 ? 29.091 6.749 -19.474 1.00 57.25 265 VAL A N 1
ATOM 2181 C CA . VAL A 1 265 ? 29.978 7.685 -18.759 1.00 57.25 265 VAL A CA 1
ATOM 2182 C C . VAL A 1 265 ? 31.248 7.985 -19.563 1.00 57.25 265 VAL A C 1
ATOM 2184 O O . VAL A 1 265 ? 31.624 9.150 -19.682 1.00 57.25 265 VAL A O 1
ATOM 2187 N N . GLN A 1 266 ? 31.869 6.979 -20.193 1.00 53.91 266 GLN A N 1
ATOM 2188 C CA . GLN A 1 266 ? 33.052 7.176 -21.051 1.00 53.91 266 GLN A CA 1
ATOM 2189 C C . GLN A 1 266 ? 32.776 7.966 -22.345 1.00 53.91 266 GLN A C 1
ATOM 2191 O O . GLN A 1 266 ? 33.717 8.465 -22.958 1.00 53.91 266 GLN A O 1
ATOM 2196 N N . LYS A 1 267 ? 31.511 8.102 -22.767 1.00 51.06 267 LYS A N 1
ATOM 2197 C CA . LYS A 1 267 ? 31.122 8.849 -23.976 1.00 51.06 267 LYS A CA 1
ATOM 2198 C C . LYS A 1 267 ? 30.820 10.333 -23.744 1.00 51.06 267 LYS A C 1
ATOM 2200 O O . LYS A 1 267 ? 30.541 11.034 -24.715 1.00 51.06 267 LYS A O 1
ATOM 2205 N N . LYS A 1 268 ? 30.884 10.842 -22.507 1.00 43.16 268 LYS A N 1
ATOM 2206 C CA . LYS A 1 268 ? 30.803 12.293 -22.271 1.00 43.16 268 LYS A CA 1
ATOM 2207 C C . LYS A 1 268 ? 32.107 12.963 -22.734 1.00 43.16 268 LYS A C 1
ATOM 2209 O O . LYS A 1 268 ? 33.161 12.623 -22.194 1.00 43.16 268 LYS A O 1
ATOM 2214 N N . PRO A 1 269 ? 32.075 13.900 -23.703 1.00 47.75 269 PRO A N 1
ATOM 2215 C CA . PRO A 1 269 ? 33.269 14.649 -24.072 1.00 47.75 269 PRO A CA 1
ATOM 2216 C C . PRO A 1 269 ? 33.734 15.494 -22.882 1.00 47.75 269 PRO A C 1
ATOM 2218 O O . PRO A 1 269 ? 32.919 16.073 -22.161 1.00 47.75 269 PRO A O 1
ATOM 2221 N N . LYS A 1 270 ? 35.053 15.561 -22.682 1.00 47.75 270 LYS A N 1
ATOM 2222 C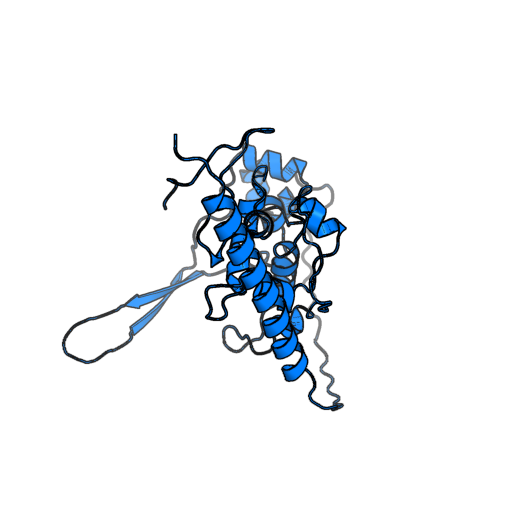 CA . LYS A 1 270 ? 35.663 16.534 -21.773 1.00 47.75 270 LYS A CA 1
ATOM 2223 C C . LYS A 1 270 ? 35.599 17.909 -22.440 1.00 47.75 270 LYS A C 1
ATOM 2225 O O . LYS A 1 270 ? 36.377 18.157 -23.359 1.00 47.75 270 LYS A O 1
ATOM 2230 N N . ASN A 1 271 ? 34.683 18.746 -21.964 1.00 41.81 271 ASN A N 1
ATOM 2231 C CA . ASN A 1 271 ? 34.756 20.202 -22.093 1.00 41.81 271 ASN A CA 1
ATOM 2232 C C . ASN A 1 271 ? 35.417 20.766 -20.831 1.00 41.81 271 ASN A C 1
ATOM 2234 O O . ASN A 1 271 ? 35.116 20.215 -19.746 1.00 41.81 271 ASN A O 1
#

Radius of gyration: 24.52 Å; Cα contacts (8 Å, |Δi|>4): 230; chains: 1; bounding box: 68×57×58 Å

Secondary structure (DSSP, 8-state):
---TT-----TT----SS-S-GGG--HHHHTT-SS--GGGGG-GGGGGG--S-SS-HHHHHHHHH-SPPHHHHHHH-TT---------PPPPHHHHTTT-EETTEEPPHHHHHHHHHHS-SSTTTSPPHHHHTTSGGGTGGG-TTPPEEEEEEE---SSS----EEEEEEES----S----HHHHHHHHHTT-HHHHS-GGGTTTTTPPPPTT-----------PPP-----------HHHHHHHHHHHHHHHHHHHHHHHHHHHTTS---

Mean predicted aligned error: 14.83 Å

Solvent-accessible surface area (backbone atoms only — not comparable to full-atom values): 17530 Å² total; per-residue (Å²): 138,87,63,92,85,68,72,90,82,55,90,96,49,81,50,75,29,95,48,71,63,74,58,34,39,29,64,29,37,76,61,57,28,34,74,74,63,77,51,47,74,57,20,51,70,49,44,79,57,76,70,100,63,93,84,50,68,67,54,48,48,27,65,40,70,11,52,77,48,76,68,33,46,41,59,31,25,77,84,67,84,81,79,88,66,73,93,44,73,53,52,58,67,75,62,76,47,60,91,45,60,58,100,84,38,69,69,54,72,47,57,52,50,56,49,57,39,37,71,50,68,32,54,84,73,31,54,48,76,74,63,52,57,54,36,73,69,46,51,64,80,57,44,94,81,59,64,37,75,48,76,48,78,54,85,63,90,68,82,101,52,91,64,85,52,81,47,79,46,81,34,79,73,62,81,87,88,78,84,70,51,71,70,55,47,51,52,25,48,77,70,70,38,39,81,66,60,45,49,76,92,47,26,79,82,73,74,49,80,79,66,94,79,82,69,94,78,94,74,92,76,93,78,87,85,83,86,84,91,83,90,80,88,86,86,77,91,70,66,66,67,58,55,53,51,50,51,57,56,50,50,54,53,52,53,54,48,54,52,51,50,55,57,55,62,71,66,59,78,91,126

pLDDT: mean 71.95, std 20.5, range [22.58, 95.75]